Protein AF-A0A1C6FGX7-F1 (afdb_monomer)

Structure (mmCIF, N/CA/C/O backbone):
data_AF-A0A1C6FGX7-F1
#
_entry.id   AF-A0A1C6FGX7-F1
#
loop_
_atom_site.group_PDB
_atom_site.id
_atom_site.type_symbol
_atom_site.label_atom_id
_atom_site.label_alt_id
_atom_site.label_comp_id
_atom_site.label_asym_id
_atom_site.label_entity_id
_atom_site.label_seq_id
_atom_site.pdbx_PDB_ins_code
_atom_site.Cartn_x
_atom_site.Cartn_y
_atom_site.Cartn_z
_atom_site.occupancy
_atom_site.B_iso_or_equiv
_atom_site.auth_seq_id
_atom_site.auth_comp_id
_atom_site.auth_asym_id
_atom_site.auth_atom_id
_atom_site.pdbx_PDB_model_num
ATOM 1 N N . MET A 1 1 ? 2.989 15.833 -18.359 1.00 41.59 1 MET A N 1
ATOM 2 C CA . MET A 1 1 ? 4.085 15.075 -19.018 1.00 41.59 1 MET A CA 1
ATOM 3 C C . MET A 1 1 ? 5.501 15.569 -18.694 1.00 41.59 1 MET A C 1
ATOM 5 O O . MET A 1 1 ? 6.293 14.748 -18.257 1.00 41.59 1 MET A O 1
ATOM 9 N N . LYS A 1 2 ? 5.852 16.865 -18.809 1.00 36.06 2 LYS A N 1
ATOM 10 C CA . LYS A 1 2 ? 7.239 17.356 -18.576 1.00 36.06 2 LYS A CA 1
ATOM 11 C C . LYS A 1 2 ? 7.854 17.036 -17.191 1.00 36.06 2 LYS A C 1
ATOM 13 O O . LYS A 1 2 ? 9.060 16.829 -17.107 1.00 36.06 2 LYS A O 1
ATOM 18 N N . LYS A 1 3 ? 7.054 16.940 -16.115 1.00 44.00 3 LYS A N 1
ATOM 19 C CA . LYS A 1 3 ? 7.540 16.640 -14.745 1.00 44.00 3 LYS A CA 1
ATOM 20 C C . LYS A 1 3 ? 8.028 15.195 -14.534 1.00 44.00 3 LYS A C 1
ATOM 22 O O . LYS A 1 3 ? 8.816 14.977 -13.621 1.00 44.00 3 LYS A O 1
ATOM 27 N N . GLN A 1 4 ? 7.609 14.233 -15.363 1.00 49.09 4 GLN A N 1
ATOM 28 C CA . GLN A 1 4 ? 8.035 12.828 -15.236 1.00 49.09 4 GLN A CA 1
ATOM 29 C C . GLN A 1 4 ? 9.257 12.472 -16.105 1.00 49.09 4 GLN A C 1
ATOM 31 O O . GLN A 1 4 ? 9.896 11.460 -15.851 1.00 49.09 4 GLN A O 1
ATOM 36 N N . ILE A 1 5 ? 9.640 13.315 -17.073 1.00 54.78 5 ILE A N 1
ATOM 37 C CA . ILE A 1 5 ? 10.745 13.025 -18.009 1.00 54.78 5 ILE A CA 1
ATOM 38 C C . ILE A 1 5 ? 12.115 13.101 -17.318 1.00 54.78 5 ILE A C 1
ATOM 40 O O . ILE A 1 5 ? 12.933 12.202 -17.473 1.00 54.78 5 ILE A O 1
ATOM 44 N N . LYS A 1 6 ? 12.364 14.144 -16.513 1.00 53.81 6 LYS A N 1
ATOM 45 C CA . LYS A 1 6 ? 13.652 14.346 -15.817 1.00 53.81 6 LYS A CA 1
ATOM 46 C C . LYS A 1 6 ? 14.090 13.166 -14.931 1.00 53.81 6 LYS A C 1
ATOM 48 O O . LYS A 1 6 ? 15.261 12.800 -14.995 1.00 53.81 6 LYS A O 1
ATOM 53 N N . PRO A 1 7 ? 13.219 12.562 -14.105 1.00 54.34 7 PRO A N 1
ATOM 54 C CA . PRO A 1 7 ? 13.635 11.412 -13.313 1.00 54.34 7 PRO A CA 1
ATOM 55 C C . PRO A 1 7 ? 13.807 10.127 -14.126 1.00 54.34 7 PRO A C 1
ATOM 57 O O . PRO A 1 7 ? 14.718 9.363 -13.835 1.00 54.34 7 PRO A O 1
ATOM 60 N N . ILE A 1 8 ? 12.993 9.904 -15.165 1.00 57.84 8 ILE A N 1
ATOM 61 C CA . ILE A 1 8 ? 13.192 8.780 -16.097 1.00 57.84 8 ILE A CA 1
ATOM 62 C C . ILE A 1 8 ? 14.565 8.907 -16.772 1.00 57.84 8 ILE A C 1
ATOM 64 O O . ILE A 1 8 ? 15.301 7.930 -16.859 1.00 57.84 8 ILE A O 1
ATOM 68 N N . LEU A 1 9 ? 14.955 10.129 -17.149 1.00 55.72 9 LEU A N 1
ATOM 69 C CA . LEU A 1 9 ? 16.277 10.429 -17.699 1.00 55.72 9 LEU A CA 1
ATOM 70 C C . LEU A 1 9 ? 17.409 10.152 -16.692 1.00 55.72 9 LEU A C 1
ATOM 72 O O . LEU A 1 9 ? 18.457 9.645 -17.075 1.00 55.72 9 LEU A O 1
ATOM 76 N N . ARG A 1 10 ? 17.200 10.428 -15.396 1.00 58.09 10 ARG A N 1
ATOM 77 C CA . ARG A 1 10 ? 18.153 10.082 -14.322 1.00 58.09 10 ARG A CA 1
ATOM 78 C C . ARG A 1 10 ? 18.289 8.575 -14.096 1.00 58.09 10 ARG A C 1
ATOM 80 O O . ARG A 1 10 ? 19.395 8.113 -13.851 1.00 58.09 10 ARG A O 1
ATOM 87 N N . PHE A 1 11 ? 17.204 7.810 -14.193 1.00 59.31 11 PHE A N 1
ATOM 88 C CA . PHE A 1 11 ? 17.297 6.347 -14.159 1.00 59.31 11 PHE A CA 1
ATOM 89 C C . PHE A 1 11 ? 18.009 5.805 -15.403 1.00 59.31 11 PHE A C 1
ATOM 91 O O . PHE A 1 11 ? 18.842 4.913 -15.281 1.00 59.31 11 PHE A O 1
ATOM 98 N N . ALA A 1 12 ? 17.775 6.411 -16.571 1.00 55.09 12 ALA A N 1
ATOM 99 C CA . ALA A 1 12 ? 18.521 6.100 -17.786 1.00 55.09 12 ALA A CA 1
ATOM 100 C C . ALA A 1 12 ? 20.023 6.428 -17.656 1.00 55.09 12 ALA A C 1
ATOM 102 O O . ALA A 1 12 ? 20.835 5.703 -18.208 1.00 55.09 12 ALA A O 1
ATOM 103 N N . LEU A 1 13 ? 20.411 7.453 -16.884 1.00 55.19 13 LEU A N 1
ATOM 104 C CA . LEU A 1 13 ? 21.813 7.783 -16.569 1.00 55.19 13 LEU A CA 1
ATOM 105 C C . LEU A 1 13 ? 22.548 6.690 -15.769 1.00 55.19 13 LEU A C 1
ATOM 107 O O . LEU A 1 13 ? 23.752 6.542 -15.930 1.00 55.19 13 LEU A O 1
ATOM 111 N N . GLY A 1 14 ? 21.861 5.901 -14.937 1.00 55.75 14 GLY A N 1
ATOM 112 C CA . GLY A 1 14 ? 22.474 4.731 -14.287 1.00 55.75 14 GLY A CA 1
ATOM 113 C C . GLY A 1 14 ? 22.810 3.628 -15.294 1.00 55.75 14 GLY A C 1
ATOM 114 O O . GLY A 1 14 ? 23.887 3.040 -15.245 1.00 55.75 14 GLY A O 1
ATOM 115 N N . GLU A 1 15 ? 21.930 3.431 -16.276 1.00 58.84 15 GLU A N 1
ATOM 116 C CA . GLU A 1 15 ? 22.181 2.556 -17.422 1.00 58.84 15 GLU A CA 1
ATOM 117 C C . GLU A 1 15 ? 23.264 3.129 -18.357 1.00 58.84 15 GLU A C 1
ATOM 119 O O . GLU A 1 15 ? 23.897 2.360 -19.072 1.00 58.84 15 GLU A O 1
ATOM 124 N N . VAL A 1 16 ? 23.538 4.450 -18.350 1.00 59.66 16 VAL A N 1
ATOM 125 C CA . VAL A 1 16 ? 24.573 5.078 -19.206 1.00 59.66 16 VAL A CA 1
ATOM 126 C C . VAL A 1 16 ? 25.956 4.472 -18.972 1.00 59.66 16 VAL A C 1
ATOM 128 O O . VAL A 1 16 ? 26.709 4.360 -19.929 1.00 59.66 16 VAL A O 1
ATOM 131 N N . TYR A 1 17 ? 26.297 4.018 -17.762 1.00 60.53 17 TYR A N 1
ATOM 132 C CA . TYR A 1 17 ? 27.565 3.312 -17.526 1.00 60.53 17 TYR A CA 1
ATOM 133 C C . TYR A 1 17 ? 27.604 1.938 -18.202 1.00 60.53 17 TYR A C 1
ATOM 135 O O . TYR A 1 17 ? 28.612 1.583 -18.811 1.00 60.53 17 TYR A O 1
ATOM 143 N N . THR A 1 18 ? 26.493 1.199 -18.168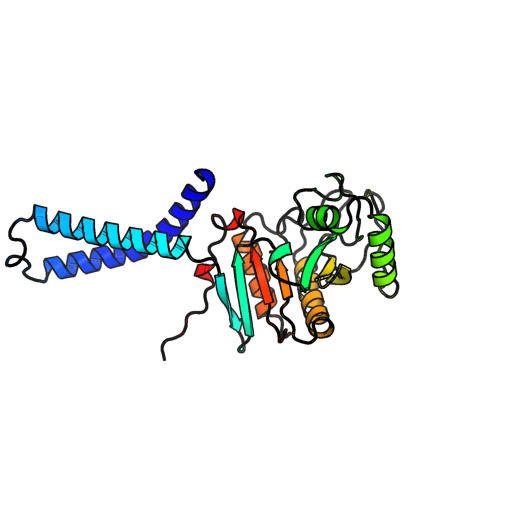 1.00 62.12 18 THR A N 1
ATOM 144 C CA . THR A 1 18 ? 26.337 -0.046 -18.931 1.00 62.12 18 THR A CA 1
ATOM 145 C C . THR A 1 18 ? 26.410 0.244 -20.434 1.00 62.12 18 THR A C 1
ATOM 147 O O . THR A 1 18 ? 27.101 -0.461 -21.163 1.00 62.12 18 THR A O 1
ATOM 150 N N . PHE A 1 19 ? 25.797 1.338 -20.899 1.00 61.78 19 PHE A N 1
ATOM 151 C CA . PHE A 1 19 ? 25.879 1.789 -22.292 1.00 61.78 19 PHE A CA 1
ATOM 152 C C . PHE A 1 19 ? 27.274 2.262 -22.705 1.00 61.78 19 PHE A C 1
ATOM 154 O O . PHE A 1 19 ? 27.672 1.983 -23.827 1.00 61.78 19 PHE A O 1
ATOM 161 N N . LEU A 1 20 ? 28.032 2.932 -21.834 1.00 70.81 20 LEU A N 1
ATOM 162 C CA . LEU A 1 20 ? 29.431 3.312 -22.061 1.00 70.81 20 LEU A CA 1
ATOM 163 C C . LEU A 1 20 ? 30.322 2.074 -22.149 1.00 70.81 20 LEU A C 1
ATOM 165 O O . LEU A 1 20 ? 31.208 2.023 -22.997 1.00 70.81 20 LEU A O 1
ATOM 169 N N . GLY A 1 21 ? 30.059 1.059 -21.322 1.00 71.88 21 GLY A N 1
ATOM 170 C CA . GLY A 1 21 ? 30.727 -0.239 -21.403 1.00 71.88 21 GLY A CA 1
ATOM 171 C C . GLY A 1 21 ? 30.455 -0.946 -22.732 1.00 71.88 21 GLY A C 1
ATOM 172 O O . GLY A 1 21 ? 31.397 -1.371 -23.401 1.00 71.88 21 GLY A O 1
ATOM 173 N N . VAL A 1 22 ? 29.187 -1.003 -23.155 1.00 72.31 22 VAL A N 1
ATOM 174 C CA . VAL A 1 22 ? 28.776 -1.547 -24.464 1.00 72.31 22 VAL A CA 1
ATOM 175 C C . VAL A 1 22 ? 29.358 -0.722 -25.618 1.00 72.31 22 VAL A C 1
ATOM 177 O O . VAL A 1 22 ? 29.838 -1.277 -26.596 1.00 72.31 22 VAL A O 1
ATOM 180 N N . PHE A 1 23 ?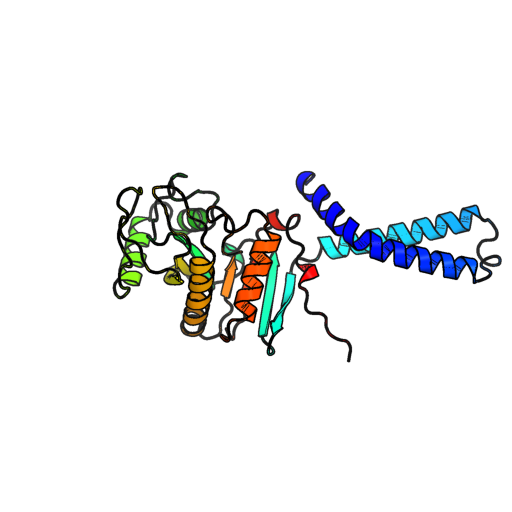 29.371 0.605 -25.505 1.00 71.88 23 PHE A N 1
ATOM 181 C CA . PHE A 1 23 ? 29.934 1.508 -26.510 1.00 71.88 23 PHE A CA 1
ATOM 182 C C . PHE A 1 23 ? 31.445 1.322 -26.656 1.00 71.88 23 PHE A C 1
ATOM 184 O O . PHE A 1 23 ? 31.938 1.208 -27.773 1.00 71.88 23 PHE A O 1
ATOM 191 N N . SER A 1 24 ? 32.166 1.234 -25.537 1.00 76.38 24 SER A N 1
ATOM 192 C CA . SER A 1 24 ? 33.602 0.954 -25.514 1.00 76.38 24 SER A CA 1
ATOM 193 C C . SER A 1 24 ? 33.904 -0.391 -26.172 1.00 76.38 24 SER A C 1
ATOM 195 O O . SER A 1 24 ? 34.722 -0.451 -27.082 1.00 76.38 24 SER A O 1
ATOM 197 N N . THR A 1 25 ? 33.174 -1.450 -25.804 1.00 78.19 25 THR A N 1
ATOM 198 C CA . THR A 1 25 ? 33.356 -2.776 -26.419 1.00 78.19 25 THR A CA 1
ATOM 199 C C . THR A 1 25 ? 33.029 -2.784 -27.911 1.00 78.19 25 THR A C 1
ATOM 201 O O . THR A 1 25 ? 33.797 -3.351 -28.683 1.00 78.19 25 THR A O 1
ATOM 204 N N . LEU A 1 26 ? 31.957 -2.120 -28.353 1.00 71.69 26 LEU A N 1
ATOM 205 C CA . LEU A 1 26 ? 31.632 -1.991 -29.780 1.00 71.69 26 LEU A CA 1
ATOM 206 C C . LEU A 1 26 ? 32.700 -1.202 -30.549 1.00 71.69 26 LEU A C 1
ATOM 208 O O . LEU A 1 26 ? 33.082 -1.610 -31.643 1.00 71.69 26 LEU A O 1
ATOM 212 N N . LEU A 1 27 ? 33.218 -0.114 -29.972 1.00 71.19 27 LEU A N 1
ATOM 213 C CA . LEU A 1 27 ? 34.304 0.670 -30.561 1.00 71.19 27 LEU A CA 1
ATOM 214 C C . LEU A 1 27 ? 35.585 -0.164 -30.669 1.00 71.19 27 LEU A C 1
ATOM 216 O O . LEU A 1 27 ? 36.233 -0.157 -31.710 1.00 71.19 27 LEU A O 1
ATOM 220 N N . THR A 1 28 ? 35.919 -0.929 -29.626 1.00 76.50 28 THR A N 1
ATOM 221 C CA . THR A 1 28 ? 37.057 -1.856 -29.636 1.00 76.50 28 THR A CA 1
ATOM 222 C C . THR A 1 28 ? 36.905 -2.912 -30.729 1.00 76.50 28 THR A C 1
ATOM 224 O O . THR A 1 28 ? 37.851 -3.125 -31.478 1.00 76.50 28 THR A O 1
ATOM 227 N N . ILE A 1 29 ? 35.727 -3.527 -30.875 1.00 70.88 29 ILE A N 1
ATOM 228 C CA . ILE A 1 29 ? 35.457 -4.537 -31.912 1.00 70.88 29 ILE A CA 1
ATOM 229 C C . ILE A 1 29 ? 35.589 -3.938 -33.321 1.00 70.88 29 ILE A C 1
ATOM 231 O O . ILE A 1 29 ? 36.191 -4.562 -34.187 1.00 70.88 29 ILE A O 1
ATOM 235 N N . ILE A 1 30 ? 35.087 -2.722 -33.554 1.00 66.31 30 ILE A N 1
ATOM 236 C CA . ILE A 1 30 ? 35.176 -2.045 -34.862 1.00 66.31 30 ILE A CA 1
ATOM 237 C C . ILE A 1 30 ? 36.606 -1.583 -35.177 1.00 66.31 30 ILE A C 1
ATOM 239 O O . ILE A 1 30 ? 36.987 -1.556 -36.341 1.00 66.31 30 ILE A O 1
ATOM 243 N N . CYS A 1 31 ? 37.406 -1.228 -34.169 1.00 65.94 31 CYS A N 1
ATOM 244 C CA . CYS A 1 31 ? 38.827 -0.927 -34.364 1.00 65.94 31 CYS A CA 1
ATOM 245 C C . CYS A 1 31 ? 39.677 -2.186 -34.608 1.00 65.94 31 CYS A C 1
ATOM 247 O O . CYS A 1 31 ? 40.740 -2.076 -35.209 1.00 65.94 31 CYS A O 1
ATOM 249 N N . LEU A 1 32 ? 39.243 -3.353 -34.118 1.00 67.00 32 LEU A N 1
ATOM 250 C CA . LEU A 1 32 ? 39.940 -4.637 -34.284 1.00 67.00 32 LEU A CA 1
ATOM 251 C C . LEU A 1 32 ? 39.555 -5.380 -35.568 1.00 67.00 32 LEU A C 1
ATOM 253 O O . LEU A 1 32 ? 40.359 -6.155 -36.075 1.00 67.00 32 LEU A O 1
ATOM 257 N N . ILE A 1 33 ? 38.335 -5.182 -36.069 1.00 68.00 33 ILE A N 1
ATOM 258 C CA . ILE A 1 33 ? 37.858 -5.774 -37.320 1.00 68.00 33 ILE A CA 1
ATOM 259 C C . ILE A 1 33 ? 38.076 -4.765 -38.449 1.00 68.00 33 ILE A C 1
ATOM 261 O O . ILE A 1 33 ? 37.587 -3.640 -38.369 1.00 68.00 33 ILE A O 1
ATOM 265 N N . ASP A 1 34 ? 38.747 -5.176 -39.527 1.00 61.38 34 ASP A N 1
ATOM 266 C CA . ASP A 1 34 ? 38.917 -4.370 -40.740 1.00 61.38 34 ASP A CA 1
ATOM 267 C C . ASP A 1 34 ? 37.564 -4.129 -41.439 1.00 61.38 34 ASP A C 1
ATOM 269 O O . ASP A 1 34 ? 37.168 -4.799 -42.386 1.00 61.38 34 ASP A O 1
ATOM 273 N N . PHE A 1 35 ? 36.823 -3.126 -40.963 1.00 62.34 35 PHE A N 1
ATOM 274 C CA . PHE A 1 35 ? 35.541 -2.671 -41.521 1.00 62.34 35 PHE A CA 1
ATOM 275 C C . PHE A 1 35 ? 35.692 -1.871 -42.833 1.00 62.34 35 PHE A C 1
ATOM 277 O O . PHE A 1 35 ? 34.734 -1.255 -43.313 1.00 62.34 35 PHE A O 1
ATOM 284 N N . SER A 1 36 ? 36.901 -1.843 -43.397 1.00 59.94 36 SER A N 1
ATOM 285 C CA . SER A 1 36 ? 37.278 -1.091 -44.596 1.00 59.94 36 SER A CA 1
ATOM 286 C C . SER A 1 36 ? 36.557 -1.541 -45.859 1.00 59.94 36 SER A C 1
ATOM 288 O O . SER A 1 36 ? 36.335 -0.706 -46.733 1.00 59.94 36 SER A O 1
ATOM 290 N N . GLU A 1 37 ? 36.118 -2.797 -45.923 1.00 62.97 37 GLU A N 1
ATOM 291 C CA . GLU A 1 37 ? 35.361 -3.328 -47.062 1.00 62.97 37 GLU A CA 1
ATOM 292 C C . GLU A 1 37 ? 33.893 -2.871 -47.094 1.00 62.97 37 GLU A C 1
ATOM 294 O O . GLU A 1 37 ? 33.301 -2.788 -48.167 1.00 62.97 37 GLU A O 1
ATOM 299 N N . LEU A 1 38 ? 33.294 -2.545 -45.940 1.00 63.84 38 LEU A N 1
ATOM 300 C CA . LEU A 1 38 ? 31.862 -2.229 -45.844 1.00 63.84 38 LEU A CA 1
ATOM 301 C C . LEU A 1 38 ? 31.584 -0.719 -45.855 1.00 63.84 38 LEU A C 1
ATOM 303 O O . LEU A 1 38 ? 30.619 -0.264 -46.466 1.00 63.84 38 LEU A O 1
ATOM 307 N N . VAL A 1 39 ? 32.423 0.062 -45.167 1.00 66.50 39 VAL A N 1
ATOM 308 C CA . VAL A 1 39 ? 32.339 1.529 -45.128 1.00 66.50 39 VAL A CA 1
ATOM 309 C C . VAL A 1 39 ? 33.767 2.090 -45.163 1.00 66.50 39 VAL A C 1
ATOM 311 O O . VAL A 1 39 ? 34.432 2.168 -44.122 1.00 66.50 39 VAL A O 1
ATOM 314 N N . PRO A 1 40 ? 34.286 2.457 -46.348 1.00 65.12 40 PRO A N 1
ATOM 315 C CA . PRO A 1 40 ? 35.671 2.903 -46.486 1.00 65.12 40 PRO A CA 1
ATOM 316 C C . PRO A 1 40 ? 35.906 4.266 -45.823 1.00 65.12 40 PRO A C 1
ATOM 318 O O . PRO A 1 40 ? 36.995 4.515 -45.313 1.00 65.12 40 PRO A O 1
ATOM 321 N N . ASP A 1 41 ? 34.874 5.113 -45.764 1.00 78.25 41 ASP A N 1
ATOM 322 C CA . ASP A 1 41 ? 34.944 6.435 -45.149 1.00 78.25 41 ASP A CA 1
ATOM 323 C C . ASP A 1 41 ? 34.891 6.384 -43.610 1.00 78.25 41 ASP A C 1
ATOM 325 O O . ASP A 1 41 ? 34.025 5.745 -43.002 1.00 78.25 41 ASP A O 1
ATOM 329 N N . PHE A 1 42 ? 35.813 7.106 -42.969 1.00 72.06 42 PHE A N 1
ATOM 330 C CA . PHE A 1 42 ? 35.927 7.181 -41.511 1.00 72.06 42 PHE A CA 1
ATOM 331 C C . PHE A 1 42 ? 34.716 7.879 -40.875 1.00 72.06 42 PHE A C 1
ATOM 333 O O . PHE A 1 42 ? 34.238 7.442 -39.823 1.00 72.06 42 PHE A O 1
ATOM 340 N N . ALA A 1 43 ? 34.166 8.916 -41.522 1.00 78.06 43 ALA A N 1
ATOM 341 C CA . ALA A 1 43 ? 32.983 9.608 -41.010 1.00 78.06 43 ALA A CA 1
ATOM 342 C C . ALA A 1 43 ? 31.737 8.705 -41.065 1.00 78.06 43 ALA A C 1
ATOM 344 O O . ALA A 1 43 ? 30.975 8.660 -40.096 1.00 78.06 43 ALA A O 1
ATOM 345 N N . GLY A 1 44 ? 31.579 7.905 -42.125 1.00 78.12 44 GLY A N 1
ATOM 346 C CA . GLY A 1 44 ? 30.527 6.886 -42.228 1.00 78.12 44 GLY A CA 1
ATOM 347 C C . GLY A 1 44 ? 30.523 5.878 -41.069 1.00 78.12 44 GLY A C 1
ATOM 348 O O . GLY A 1 44 ? 29.465 5.589 -40.507 1.00 78.12 44 GLY A O 1
ATOM 349 N N . ARG A 1 45 ? 31.699 5.402 -40.631 1.00 72.31 45 ARG A N 1
ATOM 350 C CA . ARG A 1 45 ? 31.813 4.474 -39.484 1.00 72.31 45 ARG A CA 1
ATOM 351 C C . ARG A 1 45 ? 31.350 5.107 -38.172 1.00 72.31 45 ARG A C 1
ATOM 353 O O . ARG A 1 45 ? 30.620 4.473 -37.410 1.00 72.31 45 ARG A O 1
ATOM 360 N N . ILE A 1 46 ? 31.722 6.365 -37.925 1.00 76.69 46 ILE A N 1
ATOM 361 C CA . ILE A 1 46 ? 31.274 7.115 -36.740 1.00 76.69 46 ILE A CA 1
ATOM 362 C C . ILE A 1 46 ? 29.749 7.273 -36.754 1.00 76.69 46 ILE A C 1
ATOM 364 O O . ILE A 1 46 ? 29.097 7.037 -35.734 1.00 76.69 46 ILE A O 1
ATOM 368 N N . VAL A 1 47 ? 29.163 7.611 -37.906 1.00 82.38 47 VAL A N 1
ATOM 369 C CA . VAL A 1 47 ? 27.704 7.747 -38.055 1.00 82.38 47 VAL A CA 1
ATOM 370 C C . VAL A 1 47 ? 26.989 6.427 -37.752 1.00 82.38 47 VAL A C 1
ATOM 372 O O . VAL A 1 47 ? 26.013 6.431 -37.001 1.00 82.38 47 VAL A O 1
ATOM 375 N N . CYS A 1 48 ? 27.488 5.290 -38.247 1.00 76.50 48 CYS A N 1
ATOM 376 C CA . CYS A 1 48 ? 26.922 3.973 -37.936 1.00 76.50 48 CYS A CA 1
ATOM 377 C C . CYS A 1 48 ? 26.918 3.680 -36.429 1.00 76.50 48 CYS A C 1
ATOM 379 O O . CYS A 1 48 ? 25.901 3.239 -35.893 1.00 76.50 48 CYS A O 1
ATOM 381 N N . VAL A 1 49 ? 28.016 3.974 -35.726 1.00 74.31 49 VAL A N 1
ATOM 382 C CA . VAL A 1 49 ? 28.112 3.779 -34.269 1.00 74.31 49 VAL A CA 1
ATOM 383 C C . VAL A 1 49 ? 27.110 4.662 -33.525 1.00 74.31 49 VAL A C 1
ATOM 385 O O . VAL A 1 49 ? 26.410 4.185 -32.629 1.00 74.31 49 VAL A O 1
ATOM 388 N N . VAL A 1 50 ? 26.991 5.934 -33.913 1.00 80.31 50 VAL A N 1
ATOM 389 C CA . VAL A 1 50 ? 26.022 6.862 -33.313 1.00 80.31 50 VAL A CA 1
ATOM 390 C C . VAL A 1 50 ? 24.586 6.378 -33.534 1.00 80.31 50 VAL A C 1
ATOM 392 O O . VAL A 1 50 ? 23.784 6.432 -32.603 1.00 80.31 50 VAL A O 1
ATOM 395 N N . ILE A 1 51 ? 24.260 5.853 -34.720 1.00 82.19 51 ILE A N 1
ATOM 396 C CA . ILE A 1 51 ? 22.930 5.296 -35.018 1.00 82.19 51 ILE A CA 1
ATOM 397 C C . ILE A 1 51 ? 22.648 4.064 -34.155 1.00 82.19 51 ILE A C 1
ATOM 399 O O . ILE A 1 51 ? 21.600 4.004 -33.512 1.00 82.19 51 ILE A O 1
ATOM 403 N N . VAL A 1 52 ? 23.573 3.101 -34.087 1.00 79.56 52 VAL A N 1
ATOM 404 C CA . VAL A 1 52 ? 23.414 1.894 -33.253 1.00 79.56 52 VAL A CA 1
ATOM 405 C C . VAL A 1 52 ? 23.219 2.275 -31.786 1.00 79.56 52 VAL A C 1
ATOM 407 O O . VAL A 1 52 ? 22.334 1.740 -31.114 1.00 79.56 52 VAL A O 1
ATOM 410 N N . PHE A 1 53 ? 23.985 3.251 -31.299 1.00 76.06 53 PHE A N 1
ATOM 411 C CA . PHE A 1 53 ? 23.845 3.769 -29.944 1.00 76.06 53 PHE A CA 1
ATOM 412 C C . PHE A 1 53 ? 22.483 4.440 -29.718 1.00 76.06 53 PHE A C 1
ATOM 414 O O . PHE A 1 53 ? 21.808 4.137 -28.735 1.00 76.06 53 PHE A O 1
ATOM 421 N N . ALA A 1 54 ? 22.042 5.303 -30.637 1.00 79.19 54 ALA A N 1
ATOM 422 C CA . ALA A 1 54 ? 20.756 5.992 -30.545 1.00 79.19 54 ALA A CA 1
ATOM 423 C C . ALA A 1 54 ? 19.573 5.010 -30.552 1.00 79.19 54 ALA A C 1
ATOM 425 O O . ALA A 1 54 ? 18.648 5.151 -29.748 1.00 79.19 54 ALA A O 1
ATOM 426 N N . VAL A 1 55 ? 19.623 3.982 -31.405 1.00 81.25 55 VAL A N 1
ATOM 427 C CA . VAL A 1 55 ? 18.608 2.920 -31.470 1.00 81.25 55 VAL A CA 1
ATOM 428 C C . VAL A 1 55 ? 18.607 2.093 -30.183 1.00 81.25 55 VAL A C 1
ATOM 430 O O . VAL A 1 55 ? 17.546 1.873 -29.599 1.00 81.25 55 VAL A O 1
ATOM 433 N N . SER A 1 56 ? 19.779 1.686 -29.691 1.00 74.81 56 SER A N 1
ATOM 434 C CA . SER A 1 56 ? 19.919 0.917 -28.446 1.00 74.81 56 SER A CA 1
ATOM 435 C C . SER A 1 56 ? 19.398 1.688 -27.226 1.00 74.81 56 SER A C 1
ATOM 437 O O . SER A 1 56 ? 18.592 1.170 -26.445 1.00 74.81 56 SER A O 1
ATOM 439 N N . TYR A 1 57 ? 19.762 2.968 -27.114 1.00 76.38 57 TYR A N 1
ATOM 440 C CA . TYR A 1 57 ? 19.255 3.866 -26.080 1.00 76.38 57 TYR A CA 1
ATOM 441 C C . TYR A 1 57 ? 17.733 4.039 -26.177 1.00 76.38 57 TYR A C 1
ATOM 443 O O . TYR A 1 57 ? 17.024 3.901 -25.177 1.00 76.38 57 TYR A O 1
ATOM 451 N N . GLY A 1 58 ? 17.211 4.274 -27.385 1.00 76.19 58 GLY A N 1
ATOM 452 C CA . GLY A 1 58 ? 15.775 4.390 -27.638 1.00 76.19 58 GLY A CA 1
ATOM 453 C C . GLY A 1 58 ? 15.003 3.144 -27.201 1.00 76.19 58 GLY A C 1
ATOM 454 O O . GLY A 1 58 ? 14.015 3.253 -26.471 1.00 76.19 58 GLY A O 1
ATOM 455 N N . MET A 1 59 ? 15.487 1.952 -27.560 1.00 75.38 59 MET A N 1
ATOM 456 C CA . MET A 1 59 ? 14.883 0.680 -27.150 1.00 75.38 59 MET A CA 1
ATOM 457 C C . MET A 1 59 ? 14.868 0.501 -25.627 1.00 75.38 59 MET A C 1
ATOM 459 O O . MET A 1 59 ? 13.860 0.056 -25.070 1.00 75.38 59 MET A O 1
ATOM 463 N N . ALA A 1 60 ? 15.943 0.871 -24.930 1.00 71.94 60 ALA A N 1
ATOM 464 C CA . ALA A 1 60 ? 15.993 0.773 -23.474 1.00 71.94 60 ALA A CA 1
ATOM 465 C C . ALA A 1 60 ? 15.031 1.743 -22.783 1.00 71.94 60 ALA A C 1
ATOM 467 O O . ALA A 1 60 ? 14.301 1.335 -21.875 1.00 71.94 60 ALA A O 1
ATOM 468 N N . VAL A 1 61 ? 14.945 2.991 -23.252 1.00 75.38 61 VAL A N 1
ATOM 469 C CA . VAL A 1 61 ? 13.972 3.967 -22.737 1.00 75.38 61 VAL A CA 1
ATOM 470 C C . VAL A 1 61 ? 12.543 3.462 -22.934 1.00 75.38 61 VAL A C 1
ATOM 472 O O . VAL A 1 61 ? 11.750 3.497 -21.991 1.00 75.38 61 VAL A O 1
ATOM 475 N N . ILE A 1 62 ? 12.219 2.926 -24.116 1.00 77.00 62 ILE A N 1
ATOM 476 C CA . ILE A 1 62 ? 10.898 2.346 -24.405 1.00 77.00 62 ILE A CA 1
ATOM 477 C C . ILE A 1 62 ? 10.603 1.177 -23.460 1.00 77.00 62 ILE A C 1
ATOM 479 O O . ILE A 1 62 ? 9.510 1.106 -22.892 1.00 77.00 62 ILE A O 1
ATOM 483 N N . ARG A 1 63 ? 11.567 0.278 -23.241 1.00 73.50 63 ARG A N 1
ATOM 484 C CA . ARG A 1 63 ? 11.411 -0.886 -22.355 1.00 73.50 63 ARG A CA 1
ATOM 485 C C . ARG A 1 63 ? 11.146 -0.479 -20.906 1.00 73.50 63 ARG A C 1
ATOM 487 O O . ARG A 1 63 ? 10.237 -1.022 -20.273 1.00 73.50 63 ARG A O 1
ATOM 494 N N . VAL A 1 64 ? 11.907 0.483 -20.385 1.00 71.69 64 VAL A N 1
ATOM 495 C CA . VAL A 1 64 ? 11.727 1.004 -19.021 1.00 71.69 64 VAL A CA 1
ATOM 496 C C . VAL A 1 64 ? 10.374 1.703 -18.893 1.00 71.69 64 VAL A C 1
ATOM 498 O O . VAL A 1 64 ? 9.613 1.395 -17.980 1.00 71.69 64 VAL A O 1
ATOM 501 N N . ALA A 1 65 ? 10.024 2.574 -19.843 1.00 70.81 65 ALA A N 1
ATOM 502 C CA . ALA A 1 65 ? 8.757 3.306 -19.830 1.00 70.81 65 ALA A CA 1
ATOM 503 C C . ALA A 1 65 ? 7.525 2.392 -19.963 1.00 70.81 65 ALA A C 1
ATOM 505 O O . ALA A 1 65 ? 6.465 2.689 -19.406 1.00 70.81 65 ALA A O 1
ATOM 506 N N . SER A 1 66 ? 7.664 1.273 -20.678 1.00 73.12 66 SER A N 1
ATOM 507 C CA . SER A 1 66 ? 6.577 0.316 -20.918 1.00 73.12 66 SER A CA 1
ATOM 508 C C . SER A 1 66 ? 6.400 -0.696 -19.784 1.00 73.12 66 SER A C 1
ATOM 510 O O . SER A 1 66 ? 5.351 -1.338 -19.697 1.00 73.12 66 SER A O 1
ATOM 512 N N . THR A 1 67 ? 7.383 -0.844 -18.887 1.00 74.81 67 THR A N 1
ATOM 513 C CA . THR A 1 67 ? 7.274 -1.785 -17.766 1.00 74.81 67 THR A CA 1
ATOM 514 C C . THR A 1 67 ? 6.332 -1.234 -16.701 1.00 74.81 67 THR A C 1
ATOM 516 O O . THR A 1 67 ? 6.661 -0.312 -15.958 1.00 74.81 67 THR A O 1
ATOM 519 N N . LYS A 1 68 ? 5.145 -1.836 -16.592 1.00 82.06 68 LYS A N 1
ATOM 520 C CA . LYS A 1 68 ? 4.144 -1.465 -15.577 1.00 82.06 68 LYS A CA 1
ATOM 521 C C . LYS A 1 68 ? 4.155 -2.370 -14.348 1.00 82.06 68 LYS A C 1
ATOM 523 O O . LYS A 1 68 ? 3.649 -1.960 -13.309 1.00 82.06 68 LYS A O 1
ATOM 528 N N . ARG A 1 69 ? 4.710 -3.576 -14.480 1.00 88.56 69 ARG A N 1
ATOM 529 C CA . ARG A 1 69 ? 4.668 -4.645 -13.481 1.00 88.56 69 ARG A CA 1
ATOM 530 C C . ARG A 1 69 ? 5.970 -5.439 -13.496 1.00 88.56 69 ARG A C 1
ATOM 532 O O . ARG A 1 69 ? 6.531 -5.677 -14.564 1.00 88.56 69 ARG A O 1
ATOM 539 N N . THR A 1 70 ? 6.422 -5.880 -12.330 1.00 89.12 70 THR A N 1
ATOM 540 C CA . THR A 1 70 ? 7.539 -6.815 -12.176 1.00 89.12 70 THR A CA 1
ATOM 541 C C . THR A 1 70 ? 7.288 -7.764 -11.009 1.00 89.12 70 THR A C 1
ATOM 543 O O . THR A 1 70 ? 6.511 -7.457 -10.106 1.00 89.12 70 THR A O 1
ATOM 546 N N . VAL A 1 71 ? 7.946 -8.918 -11.029 1.00 90.06 71 VAL A N 1
ATOM 547 C CA . VAL A 1 71 ? 7.921 -9.891 -9.933 1.00 90.06 71 VAL A CA 1
ATOM 548 C C . VAL A 1 71 ? 9.223 -9.769 -9.156 1.00 90.06 71 VAL A C 1
ATOM 550 O O . VAL A 1 71 ? 10.296 -9.658 -9.754 1.00 90.06 71 VAL A O 1
ATOM 553 N N . VAL A 1 72 ? 9.119 -9.771 -7.835 1.00 89.69 72 VAL A N 1
ATOM 554 C CA . VAL A 1 72 ? 10.221 -9.647 -6.884 1.00 89.69 72 VAL A CA 1
ATOM 555 C C . VAL A 1 72 ? 10.305 -10.923 -6.072 1.00 89.69 72 VAL A C 1
ATOM 557 O O . VAL A 1 72 ? 9.293 -11.418 -5.574 1.00 89.69 72 VAL A O 1
ATOM 560 N N . ASP A 1 73 ? 11.523 -11.427 -5.919 1.00 88.50 73 ASP A N 1
ATOM 561 C CA . ASP A 1 73 ? 11.793 -12.562 -5.047 1.00 88.50 73 ASP A CA 1
ATOM 562 C C . ASP A 1 73 ? 11.806 -12.116 -3.574 1.00 88.50 73 ASP A C 1
ATOM 564 O O . ASP A 1 73 ? 12.537 -11.187 -3.188 1.00 88.50 73 ASP A O 1
ATOM 568 N N . LEU A 1 74 ? 10.961 -12.766 -2.770 1.00 85.75 74 LEU A N 1
ATOM 569 C CA . LEU A 1 74 ? 10.880 -12.611 -1.316 1.00 85.75 74 LEU A CA 1
ATOM 570 C C . LEU A 1 74 ? 11.615 -13.734 -0.564 1.00 85.75 74 LEU A C 1
ATOM 572 O O . LEU A 1 74 ? 11.450 -13.857 0.651 1.00 85.75 74 LEU A O 1
ATOM 576 N N . GLU A 1 75 ? 12.410 -14.536 -1.274 1.00 83.38 75 GLU A N 1
ATOM 577 C CA . GLU A 1 75 ? 13.138 -15.703 -0.774 1.00 83.38 75 GLU A CA 1
ATOM 578 C C . GLU A 1 75 ? 12.222 -16.888 -0.419 1.00 83.38 75 GLU A C 1
ATOM 580 O O . GLU A 1 75 ? 11.013 -16.759 -0.179 1.00 83.38 75 GLU A O 1
ATOM 585 N N . ASN A 1 76 ? 12.813 -18.087 -0.377 1.00 78.25 76 ASN A N 1
ATOM 586 C CA . ASN A 1 76 ? 12.131 -19.346 -0.046 1.00 78.25 76 ASN A CA 1
ATOM 587 C C . ASN A 1 76 ? 10.932 -19.656 -0.964 1.00 78.25 76 ASN A C 1
ATOM 589 O O . ASN A 1 76 ? 9.891 -20.141 -0.517 1.00 78.25 76 ASN A O 1
ATOM 593 N N . GLY A 1 77 ? 11.059 -19.331 -2.256 1.00 77.12 77 GLY A N 1
ATOM 594 C CA . GLY A 1 77 ? 10.022 -19.575 -3.264 1.00 77.12 77 GLY A CA 1
ATOM 595 C C . GLY A 1 77 ? 8.773 -18.702 -3.105 1.00 77.12 77 GLY A C 1
ATOM 596 O O . GLY A 1 77 ? 7.719 -19.040 -3.643 1.00 77.12 77 GLY A O 1
ATOM 597 N N . ARG A 1 78 ? 8.859 -17.606 -2.343 1.00 87.00 78 ARG A N 1
ATOM 598 C CA . ARG A 1 78 ? 7.789 -16.613 -2.215 1.00 87.00 78 ARG A CA 1
ATOM 599 C C . ARG A 1 78 ? 8.067 -15.439 -3.130 1.00 87.00 78 ARG A C 1
ATOM 601 O O . ARG A 1 78 ? 9.204 -15.007 -3.286 1.00 87.00 78 ARG A O 1
ATOM 608 N N . GLU A 1 79 ? 7.004 -14.893 -3.692 1.00 90.50 79 GLU A N 1
ATOM 609 C CA . GLU A 1 79 ? 7.095 -13.802 -4.647 1.00 90.50 79 GLU A CA 1
ATOM 610 C C . GLU A 1 79 ? 6.115 -12.694 -4.273 1.00 90.50 79 GLU A C 1
ATOM 612 O O . GLU A 1 79 ? 5.021 -12.947 -3.760 1.00 90.50 79 GLU A O 1
ATOM 617 N N . ALA A 1 80 ? 6.521 -11.460 -4.547 1.00 92.69 80 ALA A N 1
ATOM 618 C CA . ALA A 1 80 ? 5.639 -10.307 -4.558 1.00 92.69 80 ALA A CA 1
ATOM 619 C C . ALA A 1 80 ? 5.600 -9.706 -5.957 1.00 92.69 80 ALA A C 1
ATOM 621 O O . ALA A 1 80 ? 6.568 -9.747 -6.718 1.00 92.69 80 ALA A O 1
ATOM 622 N N . VAL A 1 81 ? 4.472 -9.104 -6.286 1.00 94.62 81 VAL A N 1
ATOM 623 C CA . VAL A 1 81 ? 4.280 -8.354 -7.518 1.00 94.62 81 VAL A CA 1
ATOM 624 C C . VAL A 1 81 ? 4.427 -6.876 -7.186 1.00 94.62 81 VAL A C 1
ATOM 626 O O .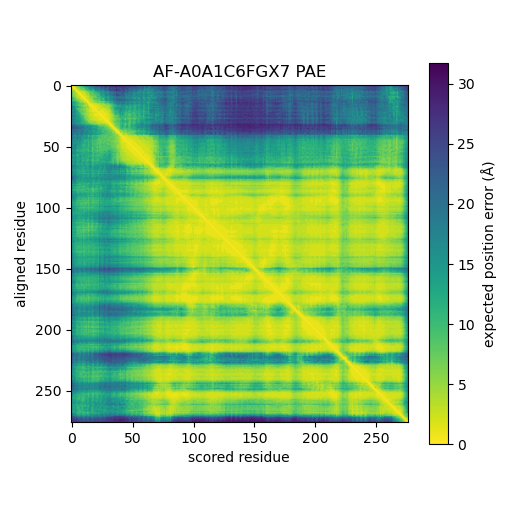 VAL A 1 81 ? 3.729 -6.381 -6.310 1.00 94.62 81 VAL A O 1
ATOM 629 N N . LEU A 1 82 ? 5.300 -6.159 -7.888 1.00 94.25 82 LEU A N 1
ATOM 630 C CA . LEU A 1 82 ? 5.307 -4.695 -7.882 1.00 94.25 82 LEU A CA 1
ATOM 631 C C . LEU A 1 82 ? 4.623 -4.194 -9.142 1.00 94.25 82 LEU A C 1
ATOM 633 O O . LEU A 1 82 ? 4.985 -4.608 -10.245 1.00 94.25 82 LEU A O 1
ATOM 637 N N . GLU A 1 83 ? 3.688 -3.266 -9.003 1.00 93.81 83 GLU A N 1
ATOM 638 C CA . GLU A 1 83 ? 2.990 -2.683 -10.145 1.00 93.81 83 GLU A CA 1
ATOM 639 C C . GLU A 1 83 ? 2.664 -1.210 -9.936 1.00 93.81 83 GLU A C 1
ATOM 641 O O . GLU A 1 83 ? 2.414 -0.767 -8.818 1.00 93.81 83 GLU A O 1
ATOM 646 N N . TYR A 1 84 ? 2.667 -0.436 -11.022 1.00 92.25 84 TYR A N 1
ATOM 647 C CA . TYR A 1 84 ? 2.166 0.934 -10.989 1.00 92.25 84 TYR A CA 1
ATOM 648 C C . TYR A 1 84 ? 0.695 0.977 -11.391 1.00 92.25 84 TYR A C 1
ATOM 650 O O . TYR A 1 84 ? 0.373 0.632 -12.532 1.00 92.25 84 TYR A O 1
ATOM 658 N N . GLY A 1 85 ?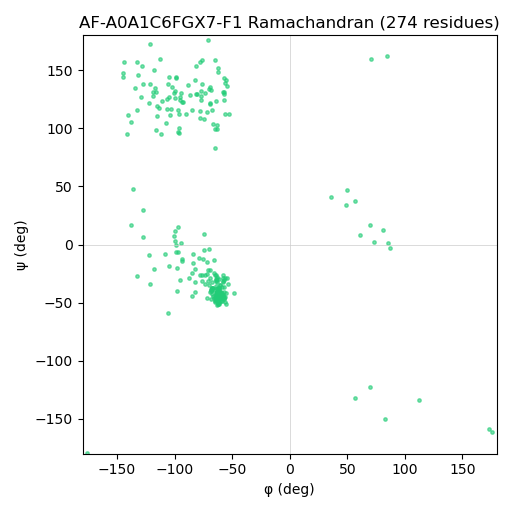 -0.167 1.499 -10.523 1.00 92.38 85 GLY A N 1
ATOM 659 C CA . GLY A 1 85 ? -1.605 1.576 -10.777 1.00 92.38 85 GLY A CA 1
ATOM 660 C C . GLY A 1 85 ? -2.384 2.293 -9.678 1.00 92.38 85 GLY A C 1
ATOM 661 O O . GLY A 1 85 ? -1.806 2.772 -8.702 1.00 92.38 85 GLY A O 1
ATOM 662 N N . ASP A 1 86 ? -3.702 2.376 -9.860 1.00 93.31 86 ASP A N 1
ATOM 663 C CA . ASP A 1 86 ? -4.630 2.819 -8.817 1.00 93.31 86 ASP A CA 1
ATOM 664 C C . ASP A 1 86 ? -5.009 1.626 -7.932 1.00 93.31 86 ASP A C 1
ATOM 666 O O . ASP A 1 86 ? -5.684 0.696 -8.384 1.00 93.31 86 ASP A O 1
ATOM 670 N N . LEU A 1 87 ? -4.614 1.708 -6.659 1.00 95.56 87 LEU A N 1
ATOM 671 C CA . LEU A 1 87 ? -4.864 0.713 -5.618 1.00 95.56 87 LEU A CA 1
ATOM 672 C C . LEU A 1 87 ? -6.327 0.257 -5.571 1.00 95.56 87 LEU A C 1
ATOM 674 O O . LEU A 1 87 ? -6.596 -0.933 -5.424 1.00 95.56 87 LEU A O 1
ATOM 678 N N . PHE A 1 88 ? -7.276 1.186 -5.711 1.00 95.88 88 PHE A N 1
ATOM 679 C CA . PHE A 1 88 ? -8.704 0.893 -5.573 1.00 95.88 88 PHE A CA 1
ATOM 680 C C . PHE A 1 88 ? -9.278 0.081 -6.738 1.00 95.88 88 PHE A C 1
ATOM 682 O O . PHE A 1 88 ? -10.381 -0.455 -6.629 1.00 95.88 88 PHE A O 1
ATOM 689 N N . THR A 1 89 ? -8.538 -0.001 -7.843 1.00 94.56 89 THR A N 1
ATOM 690 C CA . THR A 1 89 ? -8.908 -0.754 -9.049 1.00 94.56 89 THR A CA 1
ATOM 691 C C . THR A 1 89 ? -8.073 -2.016 -9.246 1.00 94.56 89 THR A C 1
ATOM 693 O O . THR A 1 89 ? -8.401 -2.819 -10.112 1.00 94.56 89 THR A O 1
ATOM 696 N N . SER A 1 90 ? -7.023 -2.221 -8.443 1.00 91.81 90 SER A N 1
ATOM 697 C CA . SER A 1 90 ? -6.091 -3.337 -8.628 1.00 91.81 90 SER A CA 1
ATOM 698 C C . SER A 1 90 ? -6.680 -4.703 -8.262 1.00 91.81 90 SER A C 1
ATOM 700 O O . SER A 1 90 ? -6.252 -5.705 -8.824 1.00 91.81 90 SER A O 1
ATOM 702 N N . GLY A 1 91 ? -7.677 -4.756 -7.373 1.00 93.62 91 GLY A N 1
ATOM 703 C CA . GLY A 1 91 ? -8.404 -5.985 -7.046 1.00 93.62 91 GLY A CA 1
ATOM 704 C C . GLY A 1 91 ? -9.383 -5.808 -5.890 1.00 93.62 91 GLY A C 1
ATOM 705 O O . GLY A 1 91 ? -9.820 -4.689 -5.616 1.00 93.62 91 GLY A O 1
ATOM 706 N N . ASP A 1 92 ? -9.756 -6.905 -5.228 1.00 95.69 92 ASP A N 1
ATOM 707 C CA . ASP A 1 92 ? -10.872 -6.900 -4.267 1.00 95.69 92 ASP A CA 1
ATOM 708 C C . ASP A 1 92 ? -10.450 -6.933 -2.802 1.00 95.69 92 ASP A C 1
ATOM 710 O O . ASP A 1 92 ? -11.229 -6.569 -1.934 1.00 95.69 92 ASP A O 1
ATOM 714 N N . ARG A 1 93 ? -9.218 -7.336 -2.501 1.00 97.06 93 ARG A N 1
ATOM 715 C CA . ARG A 1 93 ? -8.684 -7.413 -1.135 1.00 97.06 93 ARG A CA 1
ATOM 716 C C . ARG A 1 93 ? -7.606 -6.359 -0.972 1.00 97.06 93 ARG A C 1
ATOM 718 O O . ARG A 1 93 ? -6.465 -6.588 -1.361 1.00 97.06 93 ARG A O 1
ATOM 725 N N . ILE A 1 94 ? -7.977 -5.195 -0.455 1.00 97.81 94 ILE A N 1
ATOM 726 C CA . ILE A 1 94 ? -7.128 -4.000 -0.481 1.00 97.81 94 ILE A CA 1
ATOM 727 C C . ILE A 1 94 ? -6.764 -3.587 0.941 1.00 97.81 94 ILE A C 1
ATOM 729 O O . ILE A 1 94 ? -7.637 -3.448 1.788 1.00 97.81 94 ILE A O 1
ATOM 733 N N . VAL A 1 95 ? -5.486 -3.340 1.211 1.00 97.75 95 VAL A N 1
ATOM 734 C CA . VAL A 1 95 ? -5.038 -2.779 2.492 1.00 97.75 95 VAL A CA 1
ATOM 735 C C . VAL A 1 95 ? -5.105 -1.257 2.442 1.00 97.75 95 VAL A C 1
ATOM 737 O O . VAL A 1 95 ? -4.539 -0.638 1.543 1.00 97.75 95 VAL A O 1
ATOM 740 N N . ILE A 1 96 ? -5.747 -0.645 3.434 1.00 97.19 96 ILE A N 1
ATOM 741 C CA . ILE A 1 96 ? -5.836 0.811 3.578 1.00 97.19 96 ILE A CA 1
ATOM 742 C C . ILE A 1 96 ? -5.091 1.206 4.857 1.00 97.19 96 ILE A C 1
ATOM 744 O O . ILE A 1 96 ? -5.556 0.879 5.949 1.00 97.19 96 ILE A O 1
ATOM 748 N N . PRO A 1 97 ? -3.929 1.879 4.768 1.00 94.44 97 PRO A N 1
ATOM 749 C CA . PRO A 1 97 ? -3.248 2.379 5.952 1.00 94.44 97 PRO A CA 1
ATOM 750 C C . PRO A 1 97 ? -4.062 3.523 6.561 1.00 94.44 97 PRO A C 1
ATOM 752 O O . PRO A 1 97 ? -4.307 4.535 5.904 1.00 94.44 97 PRO A O 1
ATOM 755 N N . VAL A 1 98 ? -4.453 3.357 7.819 1.00 94.44 98 VAL A N 1
ATOM 756 C CA . VAL A 1 98 ? -5.211 4.329 8.608 1.00 94.44 98 VAL A CA 1
ATOM 757 C C . VAL A 1 98 ? -4.433 4.712 9.865 1.00 94.44 98 VAL A C 1
ATOM 759 O O . VAL A 1 98 ? -3.378 4.144 10.178 1.00 94.44 98 VAL A O 1
ATOM 762 N N . ASN A 1 99 ? -4.949 5.698 10.593 1.00 92.50 99 ASN A N 1
ATOM 763 C CA . ASN A 1 99 ? -4.424 5.994 11.913 1.00 92.50 99 ASN A CA 1
ATOM 764 C C . ASN A 1 99 ? -4.891 4.984 12.955 1.00 92.50 99 ASN A C 1
ATOM 766 O O . ASN A 1 99 ? -5.893 4.295 12.783 1.00 92.50 99 ASN A O 1
ATOM 770 N N . ASP A 1 100 ? -4.143 4.902 14.044 1.00 92.81 100 ASP A N 1
ATOM 771 C CA . ASP A 1 100 ? -4.404 3.957 15.122 1.00 92.81 100 ASP A CA 1
ATOM 772 C C . ASP A 1 100 ? -5.661 4.260 15.948 1.00 92.81 100 ASP A C 1
ATOM 774 O O . ASP A 1 100 ? -6.022 3.450 16.793 1.00 92.81 100 ASP A O 1
ATOM 778 N N . SER A 1 101 ? -6.355 5.373 15.692 1.00 94.94 101 SER A N 1
ATOM 779 C CA . SER A 1 101 ? -7.679 5.678 16.258 1.00 94.94 101 SER A CA 1
ATOM 780 C C . SER A 1 101 ? -8.833 5.328 15.319 1.00 94.94 101 SER A C 1
ATOM 782 O O . SER A 1 101 ? -9.991 5.442 15.718 1.00 94.94 101 SER A O 1
ATOM 784 N N . PHE A 1 102 ? -8.535 4.925 14.079 1.00 96.38 102 PHE A N 1
ATOM 785 C CA . PHE A 1 102 ? -9.515 4.683 13.025 1.00 96.38 102 PHE A CA 1
ATOM 786 C C . PHE A 1 102 ? -10.503 5.855 12.857 1.00 96.38 102 PHE A C 1
ATOM 788 O O . PHE A 1 102 ? -11.723 5.662 12.831 1.00 96.38 102 PHE A O 1
ATOM 795 N N . ASP A 1 103 ? -9.985 7.090 12.802 1.00 95.12 103 ASP A N 1
ATOM 796 C CA . ASP A 1 103 ? -10.817 8.252 12.463 1.00 95.12 103 ASP A CA 1
ATOM 797 C C . ASP A 1 103 ? -11.388 8.119 11.051 1.00 95.12 103 ASP A C 1
ATOM 799 O O . ASP A 1 103 ? -10.775 7.513 10.177 1.00 95.12 103 ASP A O 1
ATOM 803 N N . THR A 1 104 ? -12.541 8.736 10.824 1.00 95.31 104 THR A N 1
ATOM 804 C CA . THR A 1 104 ? -13.258 8.719 9.541 1.00 95.31 104 THR A CA 1
ATOM 805 C C . THR A 1 104 ? -13.486 10.122 8.979 1.00 95.31 104 THR A C 1
ATOM 807 O O . THR A 1 104 ? -13.883 10.266 7.828 1.00 95.31 104 THR A O 1
ATOM 810 N N . LEU A 1 105 ? -13.192 11.173 9.752 1.00 92.75 105 LEU A N 1
ATOM 811 C CA . LEU A 1 105 ? -13.375 12.559 9.334 1.00 92.75 105 LEU A CA 1
ATOM 812 C C . LEU A 1 105 ? -12.254 13.011 8.387 1.00 92.75 105 LEU A C 1
ATOM 814 O O . LEU A 1 105 ? -11.096 13.126 8.790 1.00 92.75 105 LEU A O 1
ATOM 818 N N . VAL A 1 106 ? -12.614 13.308 7.137 1.00 93.69 106 VAL A N 1
ATOM 819 C CA . VAL A 1 106 ? -11.691 13.828 6.119 1.00 93.69 106 VAL A CA 1
ATOM 820 C C . VAL A 1 106 ? -11.781 15.351 6.043 1.00 93.69 106 VAL A C 1
ATOM 822 O O . VAL A 1 106 ? -12.627 15.909 5.348 1.00 93.69 106 VAL A O 1
ATOM 825 N N . ASP A 1 107 ? -10.880 16.028 6.748 1.00 90.56 107 ASP A N 1
ATOM 826 C CA . ASP A 1 107 ? -10.881 17.484 6.944 1.00 90.56 107 ASP A CA 1
ATOM 827 C C . ASP A 1 107 ? -9.547 18.165 6.582 1.00 90.56 107 ASP A C 1
ATOM 829 O O . ASP A 1 107 ? -9.377 19.355 6.830 1.00 90.56 107 ASP A O 1
ATOM 833 N N . ASP A 1 108 ? -8.592 17.424 6.007 1.00 88.25 108 ASP A N 1
ATOM 834 C CA . ASP A 1 108 ? -7.211 17.870 5.760 1.00 88.25 108 ASP A CA 1
ATOM 835 C C . ASP A 1 108 ? -6.408 18.249 7.024 1.00 88.25 108 ASP A C 1
ATOM 837 O O . ASP A 1 108 ? -5.258 18.683 6.916 1.00 88.25 108 ASP A O 1
ATOM 841 N N . VAL A 1 109 ? -6.954 17.993 8.219 1.00 83.25 109 VAL A N 1
ATOM 842 C CA . VAL A 1 109 ? -6.284 18.146 9.519 1.00 83.25 109 VAL A CA 1
ATOM 843 C C . VAL A 1 109 ? -5.921 16.774 10.083 1.00 83.25 109 VAL A C 1
ATOM 845 O O . VAL A 1 109 ? -4.745 16.483 10.297 1.00 83.25 109 VAL A O 1
ATOM 848 N N . LEU A 1 110 ? -6.915 15.910 10.290 1.00 83.62 110 LEU A N 1
ATOM 849 C CA . LEU A 1 110 ? -6.739 14.533 10.754 1.00 83.62 110 LEU A CA 1
ATOM 850 C C . LEU A 1 110 ? -6.454 13.581 9.603 1.00 83.62 110 LEU A C 1
ATOM 852 O O . LEU A 1 110 ? -5.571 12.722 9.694 1.00 83.62 110 LEU A O 1
ATOM 856 N N . ILE A 1 111 ? -7.212 13.730 8.518 1.00 89.38 111 ILE A N 1
ATOM 857 C CA . ILE A 1 111 ? -7.095 12.892 7.330 1.00 89.38 111 ILE A CA 1
ATOM 858 C C . ILE A 1 111 ? -7.070 13.794 6.103 1.00 89.38 111 ILE A C 1
ATOM 860 O O . ILE A 1 111 ? -8.045 14.463 5.769 1.00 89.38 111 ILE A O 1
ATOM 864 N N . ALA A 1 112 ? -5.940 13.771 5.398 1.00 89.62 112 ALA A N 1
ATOM 865 C CA . ALA A 1 112 ? -5.789 14.479 4.135 1.00 89.62 112 ALA A CA 1
ATOM 866 C C . ALA A 1 112 ? -6.624 13.821 3.031 1.00 89.62 112 ALA A C 1
ATOM 868 O O . ALA A 1 112 ? -6.508 12.609 2.812 1.00 89.62 112 ALA A O 1
ATOM 869 N N . LYS A 1 113 ? -7.365 14.619 2.255 1.00 92.62 113 LYS A N 1
ATOM 870 C CA . LYS A 1 113 ? -8.159 14.159 1.094 1.00 92.62 113 LYS A CA 1
ATOM 871 C C . LYS A 1 113 ? -7.305 13.458 0.041 1.00 92.62 113 LYS A C 1
ATOM 873 O O . LYS A 1 113 ? -7.755 12.542 -0.635 1.00 92.62 113 LYS A O 1
ATOM 878 N N . SER A 1 114 ? -6.046 13.875 -0.078 1.00 89.94 114 SER A N 1
ATOM 879 C CA . SER A 1 114 ? -5.067 13.297 -1.006 1.00 89.94 114 SER A CA 1
ATOM 880 C C . SER A 1 114 ? -4.442 11.98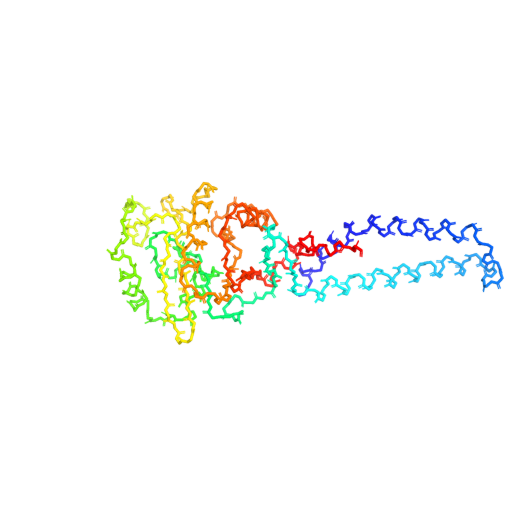1 -0.526 1.00 89.94 114 SER A C 1
ATOM 882 O O . SER A 1 114 ? -3.763 11.313 -1.306 1.00 89.94 114 SER A O 1
ATOM 884 N N . SER A 1 115 ? -4.634 11.601 0.741 1.00 91.31 115 SER A N 1
ATOM 885 C CA . SER A 1 115 ? -4.111 10.346 1.286 1.00 91.31 115 SER A CA 1
ATOM 886 C C . SER A 1 115 ? -4.965 9.152 0.860 1.00 91.31 115 SER A C 1
ATOM 888 O O . SER A 1 115 ? -6.151 9.299 0.587 1.00 91.31 115 SER A O 1
ATOM 890 N N . ILE A 1 116 ? -4.389 7.947 0.874 1.00 93.56 116 ILE A N 1
ATOM 891 C CA . ILE A 1 116 ? -5.134 6.707 0.591 1.00 93.56 116 ILE A CA 1
ATOM 892 C C . ILE A 1 116 ? -6.300 6.532 1.578 1.00 93.56 116 ILE A C 1
ATOM 894 O O . ILE A 1 116 ? -7.376 6.105 1.177 1.00 93.56 116 ILE A O 1
ATOM 898 N N . HIS A 1 117 ? -6.108 6.915 2.845 1.00 94.94 117 HIS A N 1
ATOM 899 C CA . HIS A 1 117 ? -7.161 6.890 3.858 1.00 94.94 117 HIS A CA 1
ATOM 900 C C . HIS A 1 117 ? -8.320 7.831 3.490 1.00 94.94 117 HIS A C 1
ATOM 902 O O . HIS A 1 117 ? -9.466 7.397 3.430 1.00 94.94 117 HIS A O 1
ATOM 908 N N . GLY A 1 118 ? -8.019 9.093 3.167 1.00 95.31 118 GLY A N 1
ATOM 909 C CA . GLY A 1 118 ? -9.032 10.070 2.763 1.00 95.31 118 GLY A CA 1
ATOM 910 C C . GLY A 1 118 ? -9.749 9.670 1.475 1.00 95.31 118 GLY A C 1
ATOM 911 O O . GLY A 1 118 ? -10.973 9.704 1.420 1.00 95.31 118 GLY A O 1
ATOM 912 N N . GLN A 1 119 ? -9.008 9.202 0.467 1.00 95.94 119 GLN A N 1
ATOM 913 C CA . GLN A 1 119 ? -9.583 8.701 -0.785 1.00 95.94 119 GLN A CA 1
ATOM 914 C C . GLN A 1 119 ? -10.490 7.489 -0.566 1.00 95.94 119 GLN A C 1
ATOM 916 O O . GLN A 1 119 ? -11.515 7.382 -1.229 1.00 95.94 119 GLN A O 1
ATOM 921 N N . PHE A 1 120 ? -10.142 6.587 0.356 1.00 97.62 120 PHE A N 1
ATOM 922 C CA . PHE A 1 120 ? -10.998 5.459 0.716 1.00 97.62 120 PHE A CA 1
ATOM 923 C C . PHE A 1 120 ? -12.332 5.942 1.297 1.00 97.62 120 PHE A C 1
ATOM 925 O O . PHE A 1 120 ? -13.386 5.525 0.817 1.00 97.62 120 PHE A O 1
ATOM 932 N N . VAL A 1 121 ? -12.292 6.841 2.284 1.00 97.56 121 VAL A N 1
ATOM 933 C CA . VAL A 1 121 ? -13.515 7.364 2.906 1.00 97.56 121 VAL A CA 1
ATOM 934 C C . VAL A 1 121 ? -14.364 8.093 1.868 1.00 97.56 121 VAL A C 1
ATOM 936 O O . VAL A 1 121 ? -15.525 7.745 1.697 1.00 97.56 121 VAL A O 1
ATOM 939 N N . LEU A 1 122 ? -13.782 9.024 1.109 1.00 97.25 122 LEU A N 1
ATOM 940 C CA . LEU A 1 122 ? -14.516 9.797 0.103 1.00 97.25 122 LEU A CA 1
ATOM 941 C C . LEU A 1 122 ? -15.101 8.909 -1.008 1.00 97.25 122 LEU A C 1
ATOM 943 O O . LEU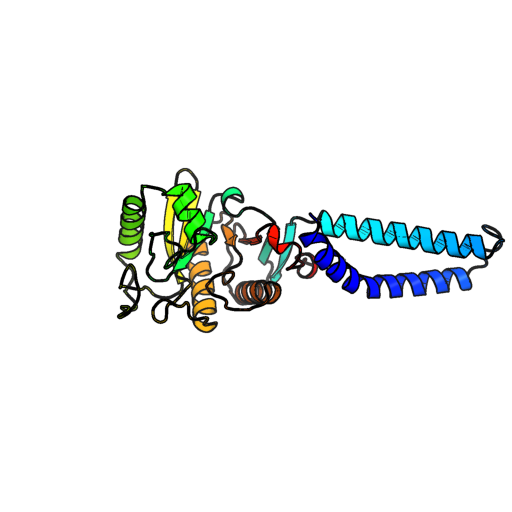 A 1 122 ? -16.218 9.116 -1.457 1.00 97.25 122 LEU A O 1
ATOM 947 N N . LYS A 1 123 ? -14.377 7.879 -1.455 1.00 97.06 123 LYS A N 1
ATOM 948 C CA . LYS A 1 123 ? -14.833 7.038 -2.571 1.00 97.06 123 LYS A CA 1
ATOM 949 C C . LYS A 1 123 ? -15.933 6.049 -2.181 1.00 97.06 123 LYS A C 1
ATOM 951 O O . LYS A 1 123 ? -16.742 5.697 -3.034 1.00 97.06 123 LYS A O 1
ATOM 956 N N . TYR A 1 124 ? -15.943 5.563 -0.938 1.00 97.38 124 TYR A N 1
ATOM 957 C CA . TYR A 1 124 ? -16.832 4.465 -0.527 1.00 97.38 124 TYR A CA 1
ATOM 958 C C . TYR A 1 124 ? -17.834 4.840 0.572 1.00 97.38 124 TYR A C 1
ATOM 960 O O . TYR A 1 124 ? -18.861 4.173 0.696 1.00 97.38 124 TYR A O 1
ATOM 968 N N . PHE A 1 125 ? -17.578 5.898 1.342 1.00 97.50 125 PHE A N 1
ATOM 969 C CA . PHE A 1 125 ? -18.342 6.275 2.537 1.00 97.50 125 PHE A CA 1
ATOM 970 C C . PHE A 1 125 ? -18.623 7.784 2.650 1.00 97.50 125 PHE A C 1
ATOM 972 O O . PHE A 1 125 ? -18.995 8.233 3.730 1.00 97.50 125 PHE A O 1
ATOM 979 N N . GLU A 1 126 ? -18.489 8.566 1.574 1.00 95.56 126 GLU A N 1
ATOM 980 C CA . GLU A 1 126 ? -18.851 9.992 1.581 1.00 95.56 126 GLU A CA 1
ATOM 981 C C . GLU A 1 126 ? -20.324 10.181 1.976 1.00 95.56 126 GLU A C 1
ATOM 983 O O . GLU A 1 126 ? -21.225 9.558 1.404 1.00 95.56 126 GLU A O 1
ATOM 988 N N . GLY A 1 127 ? -20.560 10.984 3.017 1.00 94.00 127 GLY A N 1
ATOM 989 C CA . GLY A 1 127 ? -21.883 11.188 3.616 1.00 94.00 127 GLY A CA 1
ATOM 990 C C . GLY A 1 127 ? -22.405 10.001 4.439 1.00 94.00 127 GLY A C 1
ATOM 991 O O . GLY A 1 127 ? -23.530 10.043 4.941 1.00 94.00 127 GLY A O 1
ATOM 992 N N . ARG A 1 128 ? -21.613 8.930 4.580 1.00 95.94 128 ARG A N 1
ATOM 993 C CA . ARG A 1 128 ? -21.922 7.702 5.337 1.00 95.94 128 ARG A CA 1
ATOM 994 C C . ARG A 1 128 ? -20.818 7.358 6.339 1.00 95.94 128 ARG A C 1
ATOM 996 O O . ARG A 1 128 ? -20.627 6.199 6.703 1.00 95.94 128 ARG A O 1
ATOM 1003 N N . GLU A 1 129 ? -20.115 8.358 6.853 1.00 94.62 129 GLU A N 1
ATOM 1004 C CA . GLU A 1 129 ? -19.000 8.196 7.792 1.00 94.62 129 GLU A CA 1
ATOM 1005 C C . GLU A 1 129 ? -19.456 7.506 9.088 1.00 94.62 129 GLU A C 1
ATOM 1007 O O . GLU A 1 129 ? -18.756 6.648 9.618 1.00 94.62 129 GLU A O 1
ATOM 1012 N N . LYS A 1 130 ? -20.691 7.776 9.538 1.00 95.75 130 LYS A N 1
ATOM 1013 C CA . LYS A 1 130 ? -21.304 7.091 10.693 1.00 95.75 130 LYS A CA 1
ATOM 1014 C C . LYS A 1 130 ? -21.519 5.591 10.465 1.00 95.75 130 LYS A C 1
ATOM 1016 O O . LYS A 1 130 ? -21.521 4.821 11.422 1.00 95.75 130 LYS A O 1
ATOM 1021 N N . GLU A 1 131 ? -21.758 5.169 9.223 1.00 97.38 131 GLU A N 1
ATOM 1022 C CA . GLU A 1 131 ? -21.854 3.747 8.873 1.00 97.38 131 GLU A CA 1
ATOM 1023 C C . GLU A 1 131 ? -20.479 3.091 9.011 1.00 97.38 131 GLU A C 1
ATOM 1025 O O . GLU A 1 131 ? -20.350 2.058 9.670 1.00 97.38 131 GLU A O 1
ATOM 1030 N N . LEU A 1 132 ? -19.448 3.741 8.464 1.00 98.00 132 LEU A N 1
ATOM 1031 C CA . LEU A 1 132 ? -18.062 3.300 8.582 1.00 98.00 132 LEU A CA 1
ATOM 1032 C C . LEU A 1 132 ? -17.619 3.215 10.050 1.00 98.00 132 LEU A C 1
ATOM 1034 O O . LEU A 1 132 ? -17.036 2.206 10.444 1.00 98.00 132 LEU A O 1
ATOM 1038 N N . ASP A 1 133 ? -17.957 4.210 10.872 1.00 97.62 133 ASP A N 1
ATOM 1039 C CA . ASP A 1 133 ? -17.664 4.212 12.309 1.00 97.62 133 ASP A CA 1
ATOM 1040 C C . ASP A 1 133 ? -18.251 2.992 13.020 1.00 97.62 133 ASP A C 1
ATOM 1042 O O . ASP A 1 133 ? -17.533 2.309 13.745 1.00 97.62 133 ASP A O 1
ATOM 1046 N N . ARG A 1 134 ? -19.518 2.650 12.757 1.00 97.81 134 ARG A N 1
ATOM 1047 C CA . ARG A 1 134 ? -20.162 1.468 13.358 1.00 97.81 134 ARG A CA 1
ATOM 1048 C C . ARG A 1 134 ? -19.490 0.162 12.939 1.00 97.81 134 ARG A C 1
ATOM 1050 O O . ARG A 1 134 ? -19.338 -0.743 13.759 1.00 97.81 134 ARG A O 1
ATOM 1057 N N . ILE A 1 135 ? -19.100 0.043 11.666 1.00 98.06 135 ILE A N 1
ATOM 1058 C CA . ILE A 1 135 ? -18.371 -1.135 11.169 1.00 98.06 135 ILE A CA 1
ATOM 1059 C C . ILE A 1 135 ? -17.022 -1.245 11.887 1.00 98.06 135 ILE A C 1
ATOM 1061 O O . ILE A 1 135 ? -16.646 -2.332 12.333 1.00 98.06 135 ILE A O 1
ATOM 1065 N N . ILE A 1 136 ? -16.320 -0.120 12.025 1.00 98.12 136 ILE A N 1
ATOM 1066 C CA . ILE A 1 136 ? -15.025 -0.034 12.697 1.00 98.12 136 ILE A CA 1
ATOM 1067 C C . ILE A 1 136 ? -15.145 -0.416 14.172 1.00 98.12 136 ILE A C 1
ATOM 1069 O O . ILE A 1 136 ? -14.416 -1.291 14.632 1.00 98.12 136 ILE A O 1
ATOM 1073 N N . GLU A 1 137 ? -16.086 0.181 14.900 1.00 97.19 137 GLU A N 1
ATOM 1074 C CA . GLU A 1 137 ? -16.327 -0.092 16.321 1.00 97.19 137 GLU A CA 1
ATOM 1075 C C . GLU A 1 137 ? -16.619 -1.572 16.565 1.00 97.19 137 GLU A C 1
ATOM 1077 O O . GLU A 1 137 ? -16.003 -2.192 17.433 1.00 97.19 137 GLU A O 1
ATOM 1082 N N . LYS A 1 138 ? -17.472 -2.179 15.732 1.00 97.31 138 LYS A N 1
ATOM 1083 C CA . LYS A 1 138 ? -17.752 -3.619 15.792 1.00 97.31 138 LYS A CA 1
ATOM 1084 C C . LYS A 1 138 ? -16.506 -4.466 15.519 1.00 97.31 138 LYS A C 1
ATOM 1086 O O . LYS A 1 138 ? -16.295 -5.484 16.172 1.00 97.31 138 LYS A O 1
ATOM 1091 N N . GLY A 1 139 ? -15.668 -4.061 14.564 1.00 96.31 139 GLY A N 1
ATOM 1092 C CA . GLY A 1 139 ? -14.401 -4.736 14.272 1.00 96.31 139 GLY A CA 1
ATOM 1093 C C . GLY A 1 139 ? -13.375 -4.641 15.407 1.00 96.31 139 GLY A C 1
ATOM 1094 O O . GLY A 1 139 ? -12.511 -5.509 15.526 1.00 96.31 139 GLY A O 1
ATOM 1095 N N . LEU A 1 140 ? -13.489 -3.617 16.253 1.00 97.12 140 LEU A N 1
ATOM 1096 C CA . LEU A 1 140 ? -12.571 -3.326 17.355 1.00 97.12 140 LEU A CA 1
ATOM 1097 C C . LEU A 1 140 ? -13.069 -3.812 18.720 1.00 97.12 140 LEU A C 1
ATOM 1099 O O . LEU A 1 140 ? -12.305 -3.768 19.678 1.00 97.12 140 LEU A O 1
ATOM 1103 N N . GLU A 1 141 ? -14.298 -4.321 18.819 1.00 95.50 141 GLU A N 1
ATOM 1104 C CA . GLU A 1 141 ? -14.944 -4.724 20.080 1.00 95.50 141 GLU A CA 1
ATOM 1105 C C . GLU A 1 141 ? -14.098 -5.703 20.916 1.00 95.50 141 GLU A C 1
ATOM 1107 O O . GLU A 1 141 ? -14.084 -5.644 22.144 1.00 95.50 141 GLU A O 1
ATOM 1112 N N . ARG A 1 142 ? -13.343 -6.589 20.253 1.00 93.69 142 ARG A N 1
ATOM 1113 C CA . ARG A 1 142 ? -12.464 -7.583 20.902 1.00 93.69 142 ARG A CA 1
ATOM 1114 C C . ARG A 1 142 ? -10.993 -7.172 20.945 1.00 93.69 142 ARG A C 1
ATOM 1116 O O . ARG A 1 142 ? -10.150 -7.955 21.381 1.00 93.69 142 ARG A O 1
ATOM 1123 N N . VAL A 1 143 ? -10.660 -5.976 20.470 1.00 96.12 143 VAL A N 1
ATOM 1124 C CA . VAL A 1 143 ? -9.289 -5.466 20.450 1.00 96.12 143 VAL A CA 1
ATOM 1125 C C . VAL A 1 143 ? -9.050 -4.655 21.716 1.00 96.12 143 VAL A C 1
ATOM 1127 O O . VAL A 1 143 ? -9.735 -3.672 21.990 1.00 96.12 143 VAL A O 1
ATOM 1130 N N . LYS A 1 144 ? -8.037 -5.046 22.492 1.00 96.25 144 LYS A N 1
ATOM 1131 C CA . LYS A 1 144 ? -7.624 -4.278 23.667 1.00 96.25 144 LYS A CA 1
ATOM 1132 C C . LYS A 1 144 ? -7.117 -2.902 23.229 1.00 96.25 144 LYS A C 1
ATOM 1134 O O . LYS A 1 144 ? -6.166 -2.810 22.455 1.00 96.25 144 LYS A O 1
ATOM 1139 N N . VAL A 1 145 ? -7.727 -1.849 23.766 1.00 96.56 145 VAL A N 1
ATOM 1140 C CA . VAL A 1 145 ? -7.278 -0.462 23.586 1.00 96.56 145 VAL A CA 1
ATOM 1141 C C . VAL A 1 145 ? -5.836 -0.326 24.088 1.00 96.56 145 VAL A C 1
ATOM 1143 O O . VAL A 1 145 ? -5.513 -0.783 25.187 1.00 96.56 145 VAL A O 1
ATOM 1146 N N . ALA A 1 146 ? -4.968 0.285 23.281 1.00 94.06 146 ALA A N 1
ATOM 1147 C CA . ALA A 1 146 ? -3.563 0.498 23.632 1.00 94.06 146 ALA A CA 1
ATOM 1148 C C . ALA A 1 146 ? -3.378 1.731 24.524 1.00 94.06 146 ALA A C 1
ATOM 1150 O O . ALA A 1 146 ? -2.511 1.735 25.395 1.00 94.06 146 ALA A O 1
ATOM 1151 N N . GLY A 1 147 ? -4.217 2.751 24.345 1.00 93.81 147 GLY A N 1
ATOM 1152 C CA . GLY A 1 147 ? -4.235 3.920 25.209 1.00 93.81 147 GLY A CA 1
ATOM 1153 C C . GLY A 1 147 ? -5.205 4.993 24.737 1.00 93.81 147 GLY A C 1
ATOM 1154 O O . GLY A 1 147 ? -6.129 4.738 23.960 1.00 93.81 147 GLY A O 1
ATOM 1155 N N . ARG A 1 148 ? -4.991 6.211 25.241 1.00 93.69 148 ARG A N 1
ATOM 1156 C CA . ARG A 1 148 ? -5.809 7.382 24.934 1.00 93.69 148 ARG A CA 1
ATOM 1157 C C . ARG A 1 148 ? -4.932 8.591 24.631 1.00 93.69 148 ARG A C 1
ATOM 1159 O O . ARG A 1 148 ? -3.998 8.872 25.377 1.00 93.69 148 ARG A O 1
ATOM 1166 N N . TYR A 1 149 ? -5.250 9.319 23.570 1.00 89.44 149 TYR A N 1
ATOM 1167 C CA . TYR A 1 149 ? -4.679 10.628 23.297 1.00 89.44 149 TYR A CA 1
ATOM 1168 C C . TYR A 1 149 ? -5.308 11.688 24.197 1.00 89.44 149 TYR A C 1
ATOM 1170 O O . TYR A 1 149 ? -6.521 11.709 24.402 1.00 89.44 149 TYR A O 1
ATOM 1178 N N . THR A 1 150 ? -4.474 12.587 24.713 1.00 85.94 150 THR A N 1
ATOM 1179 C CA . THR A 1 150 ? -4.911 13.719 25.539 1.00 85.94 150 THR A CA 1
ATOM 1180 C C . THR A 1 150 ? -5.107 14.998 24.726 1.00 85.94 150 THR A C 1
ATOM 1182 O O . THR A 1 150 ? -5.988 15.777 25.057 1.00 85.94 150 THR A O 1
ATOM 1185 N N . ASN A 1 151 ? -4.340 15.188 23.643 1.00 80.44 151 ASN A N 1
ATOM 1186 C CA . ASN A 1 151 ? -4.276 16.437 22.867 1.00 80.44 151 ASN A CA 1
ATOM 1187 C C . ASN A 1 151 ? -4.298 16.192 21.343 1.00 80.44 151 ASN A C 1
ATOM 1189 O O . ASN A 1 151 ? -3.454 16.714 20.614 1.00 80.44 151 ASN A O 1
ATOM 1193 N N . LYS A 1 152 ? -5.219 15.354 20.862 1.00 84.38 152 LYS A N 1
ATOM 1194 C CA . LYS A 1 152 ? -5.404 15.050 19.434 1.00 84.38 152 LYS A CA 1
ATOM 1195 C C . LYS A 1 152 ? -6.870 15.264 19.068 1.00 84.38 152 LYS A C 1
ATOM 1197 O O . LYS A 1 152 ? -7.749 14.858 19.826 1.00 84.38 152 LYS A O 1
ATOM 1202 N N . ASN A 1 153 ? -7.128 15.869 17.913 1.00 82.38 153 ASN A N 1
ATOM 1203 C CA . ASN A 1 153 ? -8.484 15.952 17.370 1.00 82.38 153 ASN A CA 1
ATOM 1204 C C . ASN A 1 153 ? -9.020 14.544 17.018 1.00 82.38 153 ASN A C 1
ATOM 1206 O O . ASN A 1 153 ? -8.254 13.606 16.799 1.00 82.38 153 ASN A O 1
ATOM 1210 N N . GLY A 1 154 ? -10.342 14.391 16.931 1.00 89.62 154 GLY A N 1
ATOM 1211 C CA . GLY A 1 154 ? -10.975 13.126 16.542 1.00 89.62 154 GLY A CA 1
ATOM 1212 C C . GLY A 1 154 ? -11.132 12.137 17.698 1.00 89.62 154 GLY A C 1
ATOM 1213 O O . GLY A 1 154 ? -11.327 12.523 18.852 1.00 89.62 154 GLY A O 1
ATOM 1214 N N . LYS A 1 155 ? -11.095 10.840 17.388 1.00 93.06 155 LYS A N 1
ATOM 1215 C CA . LYS A 1 155 ? -11.308 9.770 18.366 1.00 93.06 155 LYS A CA 1
ATOM 1216 C C . LYS A 1 155 ? -10.138 9.726 19.358 1.00 93.06 155 LYS A C 1
ATOM 1218 O O . LYS A 1 155 ? -8.979 9.743 18.931 1.00 93.06 155 LYS A O 1
ATOM 1223 N N . PRO A 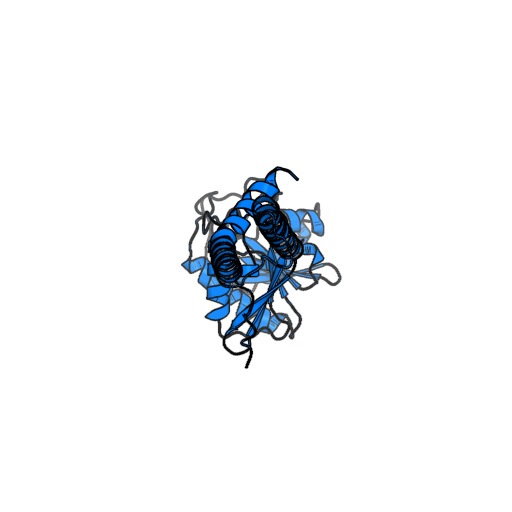1 156 ? -10.418 9.652 20.676 1.00 92.06 156 PRO A N 1
ATOM 1224 C CA . PRO A 1 156 ? -9.375 9.733 21.689 1.00 92.06 156 PRO A CA 1
ATOM 1225 C C . PRO A 1 156 ? -8.707 8.384 21.959 1.00 92.06 156 PRO A C 1
ATOM 1227 O O . PRO A 1 156 ? -7.587 8.363 22.449 1.00 92.06 156 PRO A O 1
ATOM 1230 N N . LEU A 1 157 ? -9.382 7.263 21.701 1.00 95.12 157 LEU A N 1
ATOM 1231 C CA . LEU A 1 157 ? -8.818 5.932 21.919 1.00 95.12 157 LEU A CA 1
ATOM 1232 C C . LEU A 1 157 ? -7.953 5.535 20.728 1.00 95.12 157 LEU A C 1
ATOM 1234 O O . LEU A 1 157 ? -8.330 5.787 19.585 1.00 95.12 157 LEU A O 1
ATOM 1238 N N . TYR A 1 158 ? -6.832 4.876 21.004 1.00 94.44 158 TYR A N 1
ATOM 1239 C CA . TYR A 1 158 ? -6.007 4.274 19.968 1.00 94.44 158 TYR A CA 1
ATOM 1240 C C . TYR A 1 158 ? -5.703 2.811 20.266 1.00 94.44 158 TYR A C 1
ATOM 1242 O O . TYR A 1 158 ? -5.694 2.354 21.416 1.00 94.44 158 TYR A O 1
ATOM 1250 N N . TYR A 1 159 ? -5.457 2.070 19.197 1.00 96.06 159 TYR A N 1
ATOM 1251 C CA . TYR A 1 159 ? -5.311 0.624 19.194 1.00 96.06 159 TYR A CA 1
ATOM 1252 C C . TYR A 1 159 ? -3.870 0.225 18.862 1.00 96.06 159 TYR A C 1
ATOM 1254 O O . TYR A 1 159 ? -3.114 1.027 18.309 1.00 96.06 159 TYR A O 1
ATOM 1262 N N . PRO A 1 160 ? -3.451 -1.004 19.209 1.00 95.25 160 PRO A N 1
ATOM 1263 C CA . PRO A 1 160 ? -2.096 -1.460 18.939 1.00 95.25 160 PRO A CA 1
ATOM 1264 C C . PRO A 1 160 ? -1.721 -1.333 17.450 1.00 95.25 160 PRO A C 1
ATOM 1266 O O . PRO A 1 160 ? -2.552 -1.634 16.584 1.00 95.25 160 PRO A O 1
ATOM 1269 N N . PRO A 1 161 ? -0.472 -0.954 17.123 1.00 92.12 161 PRO A N 1
ATOM 1270 C CA . PRO A 1 161 ? 0.010 -0.957 15.747 1.00 92.12 161 PRO A CA 1
ATOM 1271 C C . PRO A 1 161 ? -0.175 -2.318 15.080 1.00 92.12 161 PRO A C 1
ATOM 1273 O O . PRO A 1 161 ? 0.119 -3.355 15.675 1.00 92.12 161 PRO A O 1
ATOM 1276 N N . GLY A 1 162 ? -0.646 -2.318 13.835 1.00 94.25 162 GLY A N 1
ATOM 1277 C CA . GLY A 1 162 ? -0.953 -3.555 13.121 1.00 94.25 162 GLY A CA 1
ATOM 1278 C C . GLY A 1 162 ? -2.343 -4.118 13.384 1.00 94.25 162 GLY A C 1
ATOM 1279 O O . GLY A 1 162 ? -2.672 -5.152 12.814 1.00 94.25 162 GLY A O 1
ATOM 1280 N N . THR A 1 163 ? -3.171 -3.462 14.204 1.00 97.50 163 THR A N 1
ATOM 1281 C CA . THR A 1 163 ? -4.599 -3.799 14.296 1.00 97.50 163 THR A CA 1
ATOM 1282 C C . THR A 1 163 ? -5.233 -3.674 12.912 1.00 97.50 163 THR A C 1
ATOM 1284 O O . THR A 1 163 ? -5.058 -2.654 12.242 1.00 97.50 163 THR A O 1
ATOM 1287 N N . VAL A 1 164 ? -5.963 -4.709 12.487 1.00 97.88 164 VAL A N 1
ATOM 1288 C CA . VAL A 1 164 ? -6.640 -4.747 11.187 1.00 97.88 164 VAL A CA 1
ATOM 1289 C C . VAL A 1 164 ? -8.144 -4.875 11.375 1.00 97.88 164 VAL A C 1
ATOM 1291 O O . VAL A 1 164 ? -8.609 -5.806 12.033 1.00 97.88 164 VAL A O 1
ATOM 1294 N N . VAL A 1 165 ? -8.899 -3.981 10.737 1.00 98.12 165 VAL A N 1
ATOM 1295 C CA . VAL A 1 165 ? -10.364 -4.041 10.682 1.00 98.12 165 VAL A CA 1
ATOM 1296 C C . VAL A 1 165 ? -10.822 -4.272 9.239 1.00 98.12 165 VAL A C 1
ATOM 1298 O O . VAL A 1 165 ? -10.528 -3.446 8.373 1.00 98.12 165 VAL A O 1
ATOM 1301 N N . PRO A 1 166 ? -11.530 -5.377 8.941 1.00 97.44 166 PRO A N 1
ATOM 1302 C CA . PRO A 1 166 ? -12.064 -5.628 7.611 1.00 97.44 166 PRO A CA 1
ATOM 1303 C C . PRO A 1 166 ? -13.381 -4.866 7.398 1.00 97.44 166 PRO A C 1
ATOM 1305 O O . PRO A 1 166 ? -14.317 -4.984 8.186 1.00 97.44 166 PRO A O 1
ATOM 1308 N N . VAL A 1 167 ? -13.479 -4.141 6.289 1.00 98.12 167 VAL A N 1
ATOM 1309 C CA . VAL A 1 167 ? -14.670 -3.404 5.850 1.00 98.12 167 VAL A CA 1
ATOM 1310 C C . VAL A 1 167 ? -15.068 -3.913 4.470 1.00 98.12 167 VAL A C 1
ATOM 1312 O O . VAL A 1 167 ? -14.269 -3.865 3.537 1.00 98.12 167 VAL A O 1
ATOM 1315 N N . ARG A 1 168 ? -16.292 -4.420 4.324 1.00 97.12 168 ARG A N 1
ATOM 1316 C CA . ARG A 1 168 ? -16.796 -4.944 3.045 1.00 97.12 168 ARG A CA 1
ATOM 1317 C C . ARG A 1 168 ? -17.675 -3.915 2.348 1.00 97.12 168 ARG A C 1
ATOM 1319 O O . ARG A 1 168 ? -18.569 -3.361 2.977 1.00 97.12 168 ARG A O 1
ATOM 1326 N N . VAL A 1 169 ? -17.434 -3.697 1.058 1.00 96.31 169 VAL A N 1
ATOM 1327 C CA . VAL A 1 169 ? -18.244 -2.838 0.184 1.00 96.31 169 VAL A CA 1
ATOM 1328 C C . VAL A 1 169 ? -18.414 -3.549 -1.157 1.00 96.31 169 VAL A C 1
ATOM 1330 O O . VAL A 1 169 ? -17.471 -3.640 -1.945 1.00 96.31 169 VAL A O 1
ATOM 1333 N N . GLY A 1 170 ? -19.612 -4.086 -1.402 1.00 94.69 170 GLY A N 1
ATOM 1334 C CA . GLY A 1 170 ? -19.850 -5.003 -2.521 1.00 94.69 170 GLY A CA 1
ATOM 1335 C C . GLY A 1 170 ? -18.912 -6.213 -2.447 1.00 94.69 170 GLY A C 1
ATOM 1336 O O . GLY A 1 170 ? -18.720 -6.787 -1.376 1.00 94.69 170 GLY A O 1
ATOM 1337 N N . GLU A 1 171 ? -18.268 -6.537 -3.567 1.00 93.94 171 GLU A N 1
ATOM 1338 C CA . GLU A 1 171 ? -17.288 -7.630 -3.663 1.00 93.94 171 GLU A CA 1
ATOM 1339 C C . GLU A 1 171 ? -15.924 -7.293 -3.032 1.00 93.94 171 GLU A C 1
ATOM 1341 O O . GLU A 1 171 ? -15.085 -8.173 -2.823 1.00 93.94 171 GLU A O 1
ATOM 1346 N N . LYS A 1 172 ? -15.676 -6.017 -2.702 1.00 96.75 172 LYS A N 1
ATOM 1347 C CA . LYS A 1 172 ? -14.389 -5.573 -2.160 1.00 96.75 172 LYS A CA 1
ATOM 1348 C C . LYS A 1 172 ? -14.354 -5.685 -0.643 1.00 96.75 172 LYS A C 1
ATOM 1350 O O . LYS A 1 172 ? -15.279 -5.291 0.062 1.00 96.75 172 LYS A O 1
ATOM 1355 N N . THR A 1 173 ? -13.235 -6.176 -0.127 1.00 97.75 173 THR A N 1
ATOM 1356 C CA . THR A 1 173 ? -12.865 -6.144 1.286 1.00 97.75 173 THR A CA 1
ATOM 1357 C C . THR A 1 173 ? -11.651 -5.237 1.472 1.00 97.75 173 THR A C 1
ATOM 1359 O O . THR A 1 173 ? -10.558 -5.516 0.975 1.00 97.75 173 THR A O 1
ATOM 1362 N N . PHE A 1 174 ? -11.842 -4.164 2.230 1.00 98.25 174 PHE A N 1
ATOM 1363 C CA . PHE A 1 174 ? -10.797 -3.245 2.654 1.00 98.25 174 PHE A CA 1
ATOM 1364 C C . PHE A 1 174 ? -10.292 -3.639 4.038 1.00 98.25 174 PHE A C 1
ATOM 1366 O O . PHE A 1 174 ? -11.065 -3.737 4.984 1.00 98.25 174 PHE A O 1
ATOM 1373 N N . TYR A 1 175 ? -8.993 -3.860 4.171 1.00 98.00 175 TYR A N 1
ATOM 1374 C CA . TYR A 1 175 ? -8.331 -4.146 5.436 1.00 98.00 175 TYR A CA 1
ATOM 1375 C C . TYR A 1 175 ? -7.737 -2.846 5.971 1.00 98.00 175 TYR A C 1
ATOM 1377 O O . TYR A 1 175 ? -6.658 -2.428 5.540 1.00 98.00 175 TYR A O 1
ATOM 1385 N N . LEU A 1 176 ? -8.458 -2.184 6.876 1.00 98.06 176 LEU A N 1
ATOM 1386 C CA . LEU A 1 176 ? -7.994 -0.958 7.518 1.00 98.06 176 LEU A CA 1
ATOM 1387 C C . LEU A 1 176 ? -6.884 -1.309 8.503 1.00 98.06 176 LEU A C 1
ATOM 1389 O O . LEU A 1 176 ? -7.131 -2.008 9.481 1.00 98.06 176 LEU A O 1
ATOM 1393 N N . LEU A 1 177 ? -5.670 -0.846 8.230 1.00 97.44 177 LEU A N 1
ATOM 1394 C CA . LEU A 1 177 ? -4.474 -1.135 9.011 1.00 97.44 177 LEU A CA 1
ATOM 1395 C C . LEU A 1 177 ? -4.104 0.063 9.883 1.00 97.44 177 LEU A C 1
ATOM 1397 O O . LEU A 1 177 ? -3.704 1.097 9.348 1.00 97.44 177 LEU A O 1
ATOM 1401 N N . ALA A 1 178 ? -4.137 -0.103 11.204 1.00 94.69 178 ALA A N 1
ATOM 1402 C CA . ALA A 1 178 ? -3.579 0.866 12.144 1.00 94.69 178 ALA A CA 1
ATOM 1403 C C . ALA A 1 178 ? -2.058 0.981 11.943 1.00 94.69 178 ALA A C 1
ATOM 1405 O O . ALA A 1 178 ? -1.299 0.104 12.366 1.00 94.69 178 ALA A O 1
ATOM 1406 N N . LEU A 1 179 ? -1.617 2.052 11.276 1.00 90.31 179 LEU A N 1
ATOM 1407 C CA . LEU A 1 179 ? -0.216 2.245 10.888 1.00 90.31 179 LEU A CA 1
ATOM 1408 C C . LEU A 1 179 ? 0.403 3.522 11.459 1.00 90.31 179 LEU A C 1
ATOM 1410 O O . LEU A 1 179 ? 1.601 3.538 11.739 1.00 90.31 179 LEU A O 1
ATOM 1414 N N . THR A 1 180 ? -0.373 4.598 11.600 1.00 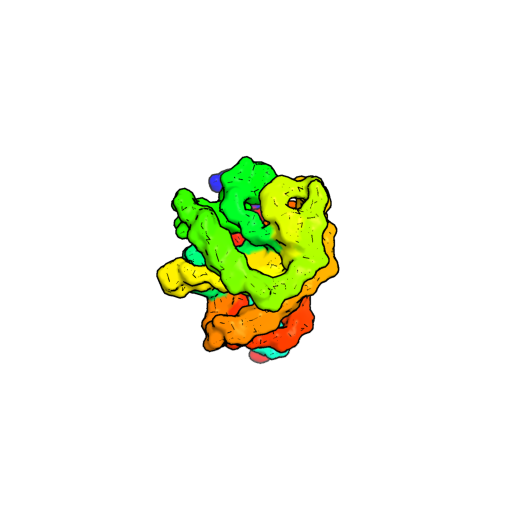84.31 180 THR A N 1
ATOM 1415 C CA . THR A 1 180 ? 0.154 5.893 12.054 1.00 84.31 180 THR A CA 1
ATOM 1416 C C . THR A 1 180 ? -0.232 6.190 13.493 1.00 84.31 180 THR A C 1
ATOM 1418 O O . THR A 1 180 ? -1.420 6.198 13.816 1.00 84.31 180 THR A O 1
ATOM 1421 N N . HIS A 1 181 ? 0.781 6.501 14.301 1.00 82.69 181 HIS A N 1
ATOM 1422 C CA . HIS A 1 181 ? 0.646 7.013 15.661 1.00 82.69 181 HIS A CA 1
ATOM 1423 C C . HIS A 1 181 ? 0.811 8.535 15.665 1.00 82.69 181 HIS A C 1
ATOM 1425 O O . HIS A 1 181 ? 1.628 9.080 14.912 1.00 82.69 181 HIS A O 1
ATOM 1431 N N . PHE A 1 182 ? 0.047 9.222 16.506 1.00 80.12 182 PHE A N 1
ATOM 1432 C CA . PHE A 1 182 ? 0.089 10.672 16.635 1.00 80.12 182 PHE A CA 1
ATOM 1433 C C . PHE A 1 182 ? 0.815 11.108 17.906 1.00 80.12 182 PHE A C 1
ATOM 1435 O O . PHE A 1 182 ? 0.646 10.539 18.976 1.00 80.12 182 PHE A O 1
ATOM 1442 N N . ARG A 1 183 ? 1.552 12.211 17.814 1.00 77.44 183 ARG A N 1
ATOM 1443 C CA . ARG A 1 183 ? 2.006 12.996 18.960 1.00 77.44 183 ARG A CA 1
ATOM 1444 C C . ARG A 1 183 ? 1.359 14.373 18.873 1.00 77.44 183 ARG A C 1
ATOM 1446 O O . ARG A 1 183 ? 1.790 15.234 18.105 1.00 77.44 183 ARG A O 1
ATOM 1453 N N . GLY A 1 184 ? 0.278 14.561 19.626 1.00 77.50 184 GLY A N 1
ATOM 1454 C CA . GLY A 1 184 ? -0.629 15.692 19.424 1.00 77.50 184 GLY A CA 1
ATOM 1455 C C . GLY A 1 184 ? -1.403 15.526 18.113 1.00 77.50 184 GLY A C 1
ATOM 1456 O O . GLY A 1 184 ? -2.014 14.487 17.903 1.00 77.50 184 GLY A O 1
ATOM 1457 N N . ASN A 1 185 ? -1.307 16.499 17.202 1.00 74.44 185 ASN A N 1
ATOM 1458 C CA . ASN A 1 185 ? -1.880 16.417 15.847 1.00 74.44 185 ASN A CA 1
ATOM 1459 C C . ASN A 1 185 ? -0.844 16.059 14.759 1.00 74.44 185 ASN A C 1
ATOM 1461 O O . ASN A 1 185 ? -1.153 16.093 13.570 1.00 74.44 185 ASN A O 1
ATOM 1465 N N . THR A 1 186 ? 0.390 15.718 15.143 1.00 73.88 186 THR A N 1
ATOM 1466 C CA . THR A 1 186 ? 1.471 15.396 14.199 1.00 73.88 186 THR A CA 1
ATOM 1467 C C . THR A 1 186 ? 1.732 13.899 14.181 1.00 73.88 186 THR A C 1
ATOM 1469 O O . THR A 1 186 ? 1.766 13.263 15.230 1.00 73.88 186 THR A O 1
ATOM 1472 N N . VAL A 1 187 ? 1.948 13.324 12.998 1.00 77.06 187 VAL A N 1
ATOM 1473 C CA . VAL A 1 187 ? 2.313 11.907 12.875 1.00 77.06 187 VAL A CA 1
ATOM 1474 C C . VAL A 1 187 ? 3.764 11.697 13.305 1.00 77.06 187 VAL A C 1
ATOM 1476 O O . VAL A 1 187 ? 4.660 12.400 12.834 1.00 77.06 187 VAL A O 1
ATOM 1479 N N . GLU A 1 188 ? 3.999 10.722 14.180 1.00 72.44 188 GLU A N 1
ATOM 1480 C CA . GLU A 1 188 ? 5.337 10.374 14.657 1.00 72.44 188 GLU A CA 1
ATOM 1481 C C . GLU A 1 188 ? 5.909 9.194 13.846 1.00 72.44 188 GLU A C 1
ATOM 1483 O O . GLU A 1 188 ? 5.389 8.076 13.931 1.00 72.44 188 GLU A O 1
ATOM 1488 N N . PRO A 1 189 ? 6.968 9.399 13.036 1.00 75.38 189 PRO A N 1
ATOM 1489 C CA . PRO A 1 189 ? 7.606 8.310 12.309 1.00 75.38 189 PRO A CA 1
ATOM 1490 C C . PRO A 1 189 ? 8.334 7.384 13.286 1.00 75.38 189 PRO A C 1
ATOM 1492 O O . PRO A 1 189 ? 9.260 7.796 13.982 1.00 75.38 189 PRO A O 1
ATOM 1495 N N . ASN A 1 190 ? 7.955 6.106 13.308 1.00 82.81 190 ASN A N 1
ATOM 1496 C CA . ASN A 1 190 ? 8.598 5.110 14.158 1.00 82.81 190 ASN A CA 1
ATOM 1497 C C . ASN A 1 190 ? 8.749 3.775 13.418 1.00 82.81 190 ASN A C 1
ATOM 1499 O O . ASN A 1 190 ? 7.773 3.073 13.147 1.00 82.81 190 ASN A O 1
ATOM 1503 N N . MET A 1 191 ? 9.996 3.407 13.111 1.00 83.44 191 MET A N 1
ATOM 1504 C CA . MET A 1 191 ? 10.297 2.177 12.376 1.00 83.44 191 MET A CA 1
ATOM 1505 C C . MET A 1 191 ? 9.908 0.916 13.148 1.00 83.44 191 MET A C 1
ATOM 1507 O O . MET A 1 191 ? 9.435 -0.030 12.533 1.00 83.44 191 MET A O 1
ATOM 1511 N N . LYS A 1 192 ? 10.037 0.885 14.481 1.00 85.88 192 LYS A N 1
ATOM 1512 C CA . LYS A 1 192 ? 9.633 -0.283 15.282 1.00 85.88 192 LYS A CA 1
ATOM 1513 C C . LYS A 1 192 ? 8.126 -0.520 15.176 1.00 85.88 192 LYS A C 1
ATOM 1515 O O . LYS A 1 192 ? 7.703 -1.644 14.932 1.00 85.88 192 LYS A O 1
ATOM 1520 N N . ILE A 1 193 ? 7.337 0.548 15.301 1.00 85.38 193 ILE A N 1
ATOM 1521 C CA . ILE A 1 193 ? 5.878 0.522 15.108 1.00 85.38 193 ILE A CA 1
ATOM 1522 C C . ILE A 1 193 ? 5.535 0.034 13.697 1.00 85.38 193 ILE A C 1
ATOM 1524 O O . ILE A 1 193 ? 4.678 -0.831 13.544 1.00 85.38 193 ILE A O 1
ATOM 1528 N N . TYR A 1 194 ? 6.245 0.529 12.682 1.00 89.44 194 TYR A N 1
ATOM 1529 C CA . TYR A 1 194 ? 6.073 0.107 11.293 1.00 89.44 194 TYR A CA 1
ATOM 1530 C C . TYR A 1 194 ? 6.367 -1.383 11.073 1.00 89.44 194 TYR A C 1
ATOM 1532 O O . TYR A 1 194 ? 5.531 -2.086 10.509 1.00 89.44 194 TYR A O 1
ATOM 1540 N N . TYR A 1 195 ? 7.511 -1.879 11.558 1.00 90.00 195 TYR A N 1
ATOM 1541 C CA . TYR A 1 195 ? 7.879 -3.297 11.496 1.00 90.00 195 TYR A CA 1
ATOM 1542 C C . TYR A 1 195 ? 6.798 -4.175 12.131 1.00 90.00 195 TYR A C 1
ATOM 1544 O O . TYR A 1 195 ? 6.314 -5.108 11.490 1.00 90.00 195 TYR A O 1
ATOM 1552 N N . THR A 1 196 ? 6.377 -3.843 13.355 1.00 91.31 196 THR A N 1
ATOM 1553 C CA . THR A 1 196 ? 5.305 -4.564 14.050 1.00 91.31 196 THR A CA 1
ATOM 1554 C C . THR A 1 196 ? 4.007 -4.526 13.249 1.00 91.31 196 THR A C 1
ATOM 1556 O O . THR A 1 196 ? 3.395 -5.567 13.037 1.00 91.31 196 THR A O 1
ATOM 1559 N N . ALA A 1 197 ? 3.603 -3.357 12.747 1.00 93.38 197 ALA A N 1
ATOM 1560 C CA . ALA A 1 197 ? 2.348 -3.213 12.022 1.00 93.38 197 ALA A CA 1
ATOM 1561 C C . ALA A 1 197 ? 2.302 -4.055 10.740 1.00 93.38 197 ALA A C 1
ATOM 1563 O O . ALA A 1 197 ? 1.296 -4.709 10.469 1.00 93.38 197 ALA A O 1
ATOM 1564 N N . VAL A 1 198 ? 3.393 -4.075 9.969 1.00 94.06 198 VAL A N 1
ATOM 1565 C CA . VAL A 1 198 ? 3.481 -4.864 8.733 1.00 94.06 198 VAL A CA 1
ATOM 1566 C C . VAL A 1 198 ? 3.522 -6.364 9.036 1.00 94.06 198 VAL A C 1
ATOM 1568 O O . VAL A 1 198 ? 2.854 -7.128 8.347 1.00 94.06 198 VAL A O 1
ATOM 1571 N N . LEU A 1 199 ? 4.246 -6.814 10.065 1.00 92.81 199 LEU A N 1
ATOM 1572 C CA . LEU A 1 199 ? 4.264 -8.236 10.437 1.00 92.81 199 LEU A CA 1
ATOM 1573 C C . LEU A 1 199 ? 2.882 -8.723 10.895 1.00 92.81 199 LEU A C 1
ATOM 1575 O O . LEU A 1 199 ? 2.384 -9.718 10.366 1.00 92.81 199 LEU A O 1
ATOM 1579 N N . THR A 1 200 ? 2.223 -7.979 11.786 1.00 94.00 200 THR A N 1
ATOM 1580 C CA . THR A 1 200 ? 0.866 -8.300 12.258 1.00 94.00 200 THR A CA 1
ATOM 1581 C C . THR A 1 200 ? -0.146 -8.291 11.111 1.00 94.00 200 THR A C 1
ATOM 1583 O O . THR A 1 200 ? -1.007 -9.170 11.037 1.00 94.00 200 THR A O 1
ATOM 1586 N N . LEU A 1 201 ? -0.019 -7.352 10.162 1.00 95.62 201 LEU A N 1
ATOM 1587 C CA . LEU A 1 201 ? -0.825 -7.337 8.939 1.00 95.62 201 LEU A CA 1
ATOM 1588 C C . LEU A 1 201 ? -0.681 -8.650 8.163 1.00 95.62 201 LEU A C 1
ATOM 1590 O O . LEU A 1 201 ? -1.684 -9.231 7.759 1.00 95.62 201 LEU A O 1
ATOM 1594 N N . LEU A 1 202 ? 0.547 -9.119 7.928 1.00 94.06 202 LEU A N 1
ATOM 1595 C CA . LEU A 1 202 ? 0.781 -10.340 7.152 1.00 94.06 202 LEU A CA 1
ATOM 1596 C C . LEU A 1 202 ? 0.167 -11.563 7.834 1.00 94.06 202 LEU A C 1
ATOM 1598 O O . LEU A 1 202 ? -0.481 -12.370 7.167 1.00 94.06 202 LEU A O 1
ATOM 1602 N N . GLU A 1 203 ? 0.323 -11.684 9.152 1.00 92.94 203 GLU A N 1
ATOM 1603 C CA . GLU A 1 203 ? -0.295 -12.757 9.936 1.00 92.94 203 GLU A CA 1
ATOM 1604 C C . GLU A 1 203 ? -1.823 -12.725 9.854 1.00 92.94 203 GLU A C 1
ATOM 1606 O O . GLU A 1 203 ? -2.460 -13.773 9.698 1.00 92.94 203 GLU A O 1
ATOM 1611 N N . TYR A 1 204 ? -2.411 -11.528 9.916 1.00 94.88 204 TYR A N 1
ATOM 1612 C CA . TYR A 1 204 ? -3.847 -11.334 9.759 1.00 94.88 204 TYR A CA 1
ATOM 1613 C C . TYR A 1 204 ? -4.314 -11.744 8.358 1.00 94.88 204 TYR A C 1
ATOM 1615 O O . TYR A 1 204 ? -5.232 -12.555 8.214 1.00 94.88 204 TYR A O 1
ATOM 1623 N N . LEU A 1 205 ? -3.664 -11.226 7.312 1.00 94.19 205 LEU A N 1
ATOM 1624 C CA . LEU A 1 205 ? -4.019 -11.490 5.918 1.00 94.19 205 LEU A CA 1
ATOM 1625 C C . LEU A 1 205 ? -3.893 -12.971 5.564 1.00 94.19 205 LEU A C 1
ATOM 1627 O O . LEU A 1 205 ? -4.745 -13.495 4.848 1.00 94.19 205 LEU A O 1
ATOM 1631 N N . ASN A 1 206 ? -2.889 -13.669 6.094 1.00 91.12 206 ASN A N 1
ATOM 1632 C CA . ASN A 1 206 ? -2.727 -15.104 5.869 1.00 91.12 206 ASN A CA 1
ATOM 1633 C C . ASN A 1 206 ? -3.961 -15.908 6.307 1.00 91.12 206 ASN A C 1
ATOM 1635 O O . ASN A 1 206 ? -4.358 -16.855 5.636 1.00 91.12 206 ASN A O 1
ATOM 1639 N N . LYS A 1 207 ? -4.606 -15.493 7.402 1.00 91.06 207 LYS A N 1
ATOM 1640 C CA . LYS A 1 207 ? -5.834 -16.119 7.909 1.00 91.06 207 LYS A CA 1
ATOM 1641 C C . LYS A 1 207 ? -7.081 -15.608 7.181 1.00 91.06 207 LYS A C 1
ATOM 1643 O O . LYS A 1 207 ? -7.976 -16.385 6.872 1.00 91.06 207 LYS A O 1
ATOM 1648 N N . ALA A 1 208 ? -7.148 -14.306 6.905 1.00 90.56 208 ALA A N 1
ATOM 1649 C CA . ALA A 1 208 ? -8.368 -13.645 6.439 1.00 90.56 208 ALA A CA 1
ATOM 1650 C C . ALA A 1 208 ? -8.637 -13.775 4.932 1.00 90.56 208 ALA A C 1
ATOM 1652 O O . ALA A 1 208 ? -9.766 -13.565 4.487 1.00 90.56 208 ALA A O 1
ATOM 1653 N N . THR A 1 209 ? -7.616 -14.060 4.126 1.00 86.31 209 THR A N 1
ATOM 1654 C CA . THR A 1 209 ? -7.721 -13.982 2.657 1.00 86.31 209 THR A CA 1
ATOM 1655 C C . THR A 1 209 ? -8.089 -15.306 2.004 1.00 86.31 209 THR A C 1
ATOM 1657 O O . THR A 1 209 ? -8.444 -15.303 0.827 1.00 86.31 209 THR A O 1
ATOM 1660 N N . ALA A 1 210 ? -8.030 -16.417 2.751 1.00 84.56 210 ALA A N 1
ATOM 1661 C CA . ALA A 1 210 ? -8.281 -17.774 2.257 1.00 84.56 210 ALA A CA 1
ATOM 1662 C C . ALA A 1 210 ? -7.508 -18.098 0.959 1.00 84.56 210 ALA A C 1
ATOM 1664 O O . ALA A 1 210 ? -8.003 -18.794 0.079 1.00 84.56 210 ALA A O 1
ATOM 1665 N N . GLY A 1 211 ? -6.295 -17.551 0.826 1.00 83.19 211 GLY A N 1
ATOM 1666 C CA . GLY A 1 211 ? -5.428 -17.772 -0.330 1.00 83.19 211 GLY A CA 1
ATOM 1667 C C . GLY A 1 211 ? -5.734 -16.928 -1.567 1.00 83.19 211 GLY A C 1
ATOM 1668 O O . GLY A 1 211 ? -5.163 -17.187 -2.619 1.00 83.19 211 GLY A O 1
ATOM 1669 N N . ALA A 1 212 ? -6.571 -15.900 -1.459 1.00 90.94 212 ALA A N 1
ATOM 1670 C CA . ALA A 1 212 ? -6.739 -14.908 -2.515 1.00 90.94 212 ALA A CA 1
ATOM 1671 C C . ALA A 1 212 ? -5.637 -13.824 -2.489 1.00 90.94 212 ALA A C 1
ATOM 1673 O O . ALA A 1 212 ? -5.073 -13.556 -1.421 1.00 90.94 212 ALA A O 1
ATOM 1674 N N . PRO A 1 213 ? -5.329 -13.184 -3.636 1.00 93.88 213 PRO A N 1
ATOM 1675 C CA . PRO A 1 213 ? -4.334 -12.115 -3.711 1.00 93.88 213 PRO A CA 1
ATOM 1676 C C . PRO A 1 213 ? -4.736 -10.908 -2.867 1.00 93.88 213 PRO A C 1
ATOM 1678 O O . PRO A 1 213 ? -5.923 -10.593 -2.743 1.00 93.88 213 PRO A O 1
ATOM 1681 N N . VAL A 1 214 ? -3.738 -10.208 -2.324 1.00 96.56 214 VAL A N 1
ATOM 1682 C CA . VAL A 1 214 ? -3.932 -8.959 -1.574 1.00 96.56 214 VAL A CA 1
ATOM 1683 C C . VAL A 1 214 ? -3.152 -7.826 -2.213 1.00 96.56 214 VAL A C 1
ATOM 1685 O O . VAL A 1 214 ? -1.983 -7.984 -2.562 1.00 96.56 214 VAL A O 1
ATOM 1688 N N . TYR A 1 215 ? -3.792 -6.666 -2.291 1.00 97.31 215 TYR A N 1
ATOM 1689 C CA . TYR A 1 215 ? -3.254 -5.444 -2.862 1.00 97.31 215 TYR A CA 1
ATOM 1690 C C . TYR A 1 215 ? -2.922 -4.470 -1.741 1.00 97.31 215 TYR A C 1
ATOM 1692 O O . TYR A 1 215 ? -3.792 -4.031 -0.989 1.00 97.31 215 TYR A O 1
ATOM 1700 N N . ILE A 1 216 ? -1.643 -4.154 -1.608 1.00 96.00 216 ILE A N 1
ATOM 1701 C CA . ILE A 1 216 ? -1.106 -3.318 -0.542 1.00 96.00 216 ILE A CA 1
ATOM 1702 C C . ILE A 1 216 ? -0.479 -2.087 -1.196 1.00 96.00 216 ILE A C 1
ATOM 1704 O O . ILE A 1 216 ? 0.288 -2.228 -2.148 1.00 96.00 216 ILE A O 1
ATOM 1708 N N . PRO A 1 217 ? -0.767 -0.864 -0.732 1.00 94.38 217 PRO A N 1
ATOM 1709 C CA . PRO A 1 217 ? -0.028 0.295 -1.197 1.00 94.38 217 PRO A CA 1
ATOM 1710 C C . PRO A 1 217 ? 1.393 0.288 -0.639 1.00 94.38 217 PRO A C 1
ATOM 1712 O O . PRO A 1 217 ? 1.755 -0.517 0.219 1.00 94.38 217 PRO A O 1
ATOM 1715 N N . LEU A 1 218 ? 2.200 1.258 -1.058 1.00 90.06 218 LEU A N 1
ATOM 1716 C CA . LEU A 1 218 ? 3.448 1.538 -0.362 1.00 90.06 218 LEU A CA 1
ATOM 1717 C C . LEU A 1 218 ? 3.158 2.006 1.078 1.00 90.06 218 LEU A C 1
ATOM 1719 O O . LEU A 1 218 ? 2.802 3.164 1.315 1.00 90.06 218 LEU A O 1
ATOM 1723 N N . LEU A 1 219 ? 3.278 1.096 2.046 1.00 86.06 219 LEU A N 1
ATOM 1724 C CA . LEU A 1 219 ? 3.041 1.378 3.462 1.00 86.06 219 LEU A CA 1
ATOM 1725 C C . LEU A 1 219 ? 4.141 2.287 4.008 1.00 86.06 219 LEU A C 1
ATOM 1727 O O . LEU A 1 219 ? 5.322 2.054 3.762 1.00 86.06 219 LEU A O 1
ATOM 1731 N N . GLY A 1 220 ? 3.757 3.305 4.778 1.00 67.00 220 GLY A N 1
ATOM 1732 C CA . GLY A 1 220 ? 4.693 4.314 5.280 1.00 67.00 220 GLY A CA 1
ATOM 1733 C C . GLY A 1 220 ? 4.913 5.486 4.322 1.00 67.00 220 GLY A C 1
ATOM 1734 O O . GLY A 1 220 ? 5.583 6.451 4.688 1.00 67.00 220 GLY A O 1
ATOM 1735 N N . SER A 1 221 ? 4.295 5.443 3.134 1.00 59.44 221 SER A N 1
ATOM 1736 C CA . SER A 1 221 ? 4.267 6.562 2.201 1.00 59.44 221 SER A CA 1
ATOM 1737 C C . SER A 1 221 ? 3.199 7.591 2.600 1.00 59.44 221 SER A C 1
ATOM 1739 O O . SER A 1 221 ? 2.052 7.244 2.861 1.00 59.44 221 SER A O 1
ATOM 1741 N N . GLY A 1 222 ? 3.563 8.878 2.674 1.00 61.66 222 GLY A N 1
ATOM 1742 C CA . GLY A 1 222 ? 2.609 9.964 2.963 1.00 61.66 222 GLY A CA 1
ATOM 1743 C C . GLY A 1 222 ? 2.856 10.626 4.318 1.00 61.66 222 GLY A C 1
ATOM 1744 O O . GLY A 1 222 ? 4.003 10.948 4.621 1.00 61.66 222 GLY A O 1
ATOM 1745 N N . LEU A 1 223 ? 1.801 10.849 5.115 1.00 50.22 223 LEU A N 1
ATOM 1746 C CA . LEU A 1 223 ? 1.873 11.560 6.406 1.00 50.22 223 LEU A CA 1
ATOM 1747 C C . LEU A 1 223 ? 2.769 10.858 7.436 1.00 50.22 223 LEU A C 1
ATOM 1749 O O . LEU A 1 223 ? 3.419 11.536 8.221 1.00 50.22 223 LEU A O 1
ATOM 1753 N N . ALA A 1 224 ? 2.879 9.526 7.366 1.00 54.62 224 ALA A N 1
ATOM 1754 C CA . ALA A 1 224 ? 3.781 8.741 8.208 1.00 54.62 224 ALA A CA 1
ATOM 1755 C C . ALA A 1 224 ? 5.255 9.150 8.067 1.00 54.62 224 ALA A C 1
ATOM 1757 O O . ALA A 1 224 ? 6.012 8.940 9.007 1.00 54.62 224 ALA A O 1
ATOM 1758 N N . ARG A 1 225 ? 5.652 9.711 6.905 1.00 60.50 225 ARG A N 1
ATOM 1759 C CA . ARG A 1 225 ? 7.006 10.203 6.564 1.00 60.50 225 ARG A CA 1
ATOM 1760 C C . ARG A 1 225 ? 8.141 9.361 7.158 1.00 60.50 225 ARG A C 1
ATOM 1762 O O . ARG A 1 225 ? 9.150 9.903 7.603 1.00 60.50 225 ARG A O 1
ATOM 1769 N N . ILE A 1 226 ? 7.976 8.038 7.139 1.00 58.81 226 ILE A N 1
ATOM 1770 C CA . ILE A 1 226 ? 8.927 7.108 7.757 1.00 58.81 226 ILE A CA 1
ATOM 1771 C C . ILE A 1 226 ? 10.300 7.255 7.095 1.00 58.81 226 ILE A C 1
ATOM 1773 O O . ILE A 1 226 ? 11.318 7.215 7.774 1.00 58.81 226 ILE A O 1
ATOM 1777 N N . ASN A 1 227 ? 10.311 7.523 5.785 1.00 57.66 227 ASN A N 1
ATOM 1778 C CA . ASN A 1 227 ? 11.479 7.989 5.051 1.00 57.66 227 ASN A CA 1
ATOM 1779 C C . ASN A 1 227 ? 11.120 9.188 4.167 1.00 57.66 227 ASN A C 1
ATOM 1781 O O . ASN A 1 227 ? 9.972 9.376 3.763 1.00 57.66 227 ASN A O 1
ATOM 1785 N N . ARG A 1 228 ? 12.127 9.995 3.815 1.00 64.56 228 ARG A N 1
ATOM 1786 C CA . ARG A 1 228 ? 11.964 11.081 2.831 1.00 64.56 228 ARG A CA 1
ATOM 1787 C C . ARG A 1 228 ? 11.966 10.566 1.388 1.00 64.56 228 ARG A C 1
ATOM 1789 O O . ARG A 1 228 ? 11.366 11.190 0.514 1.00 64.56 228 ARG A O 1
ATOM 1796 N N . GLU A 1 229 ? 12.606 9.424 1.145 1.00 79.75 229 GLU A N 1
ATOM 1797 C CA . GLU A 1 229 ? 12.798 8.844 -0.185 1.00 79.75 229 GLU A CA 1
ATOM 1798 C C . GLU A 1 229 ? 11.906 7.617 -0.403 1.00 79.75 229 GLU A C 1
ATOM 1800 O O . GLU A 1 229 ? 11.950 6.651 0.359 1.00 79.75 229 GLU A O 1
ATOM 1805 N N . LYS A 1 230 ? 11.112 7.645 -1.481 1.00 81.00 230 LYS A N 1
ATOM 1806 C CA . LYS A 1 230 ? 10.148 6.584 -1.826 1.00 81.00 230 LYS A CA 1
ATOM 1807 C C . LYS A 1 230 ? 10.796 5.239 -2.131 1.00 81.00 230 LYS A C 1
ATOM 1809 O O . LYS A 1 230 ? 10.193 4.203 -1.876 1.00 81.00 230 LYS A O 1
ATOM 1814 N N . GLU A 1 231 ? 12.019 5.252 -2.643 1.00 82.88 231 GLU A N 1
ATOM 1815 C CA . GLU A 1 231 ? 12.767 4.026 -2.913 1.00 82.88 231 GLU A CA 1
ATOM 1816 C C . GLU A 1 231 ? 13.162 3.311 -1.610 1.00 82.88 231 GLU A C 1
ATOM 1818 O O . GLU A 1 231 ? 12.996 2.098 -1.506 1.00 82.88 231 GLU A O 1
ATOM 1823 N N . ASN A 1 232 ? 13.543 4.061 -0.569 1.00 84.06 232 ASN A N 1
ATOM 1824 C CA . ASN A 1 232 ? 13.852 3.495 0.749 1.00 84.06 232 ASN A CA 1
ATOM 1825 C C . ASN A 1 232 ? 12.595 2.976 1.465 1.00 84.06 232 ASN A C 1
ATOM 1827 O O . ASN A 1 232 ? 12.657 1.962 2.153 1.00 84.06 232 ASN A O 1
ATOM 1831 N N . GLU A 1 233 ? 11.436 3.625 1.287 1.00 86.56 233 GLU A N 1
ATOM 1832 C CA . GLU A 1 233 ? 10.149 3.086 1.766 1.00 86.56 233 GLU A CA 1
ATOM 1833 C C . GLU A 1 233 ? 9.854 1.712 1.137 1.00 86.56 233 GLU A C 1
ATOM 1835 O O . GLU A 1 233 ? 9.487 0.777 1.849 1.00 86.56 233 GLU A O 1
ATOM 1840 N N . LEU A 1 234 ? 10.060 1.566 -0.180 1.00 90.50 234 LEU A N 1
ATOM 1841 C CA . LEU A 1 234 ? 9.841 0.290 -0.866 1.00 90.50 234 LEU A CA 1
ATOM 1842 C C . LEU A 1 234 ? 10.848 -0.767 -0.408 1.00 90.50 234 LEU A C 1
ATOM 1844 O O . LEU A 1 234 ? 10.455 -1.899 -0.132 1.00 90.50 234 LEU A O 1
ATOM 1848 N N . ALA A 1 235 ? 12.126 -0.401 -0.301 1.00 89.50 235 ALA A N 1
ATOM 1849 C CA . ALA A 1 235 ? 13.166 -1.299 0.186 1.00 89.50 235 ALA A CA 1
ATOM 1850 C C . ALA A 1 235 ? 12.850 -1.810 1.600 1.00 89.50 235 ALA A C 1
ATOM 1852 O O . ALA A 1 235 ? 12.941 -3.010 1.842 1.00 89.50 235 ALA A O 1
ATOM 1853 N N . ASN A 1 236 ? 12.399 -0.934 2.503 1.00 89.44 236 ASN A N 1
ATOM 1854 C CA . ASN A 1 236 ? 12.009 -1.318 3.860 1.00 89.44 236 ASN A CA 1
ATOM 1855 C C . ASN A 1 236 ? 10.822 -2.285 3.865 1.00 89.44 236 ASN A C 1
ATOM 1857 O O . ASN A 1 236 ? 10.883 -3.310 4.542 1.00 89.44 236 ASN A O 1
ATOM 1861 N N . LEU A 1 237 ? 9.772 -2.004 3.085 1.00 92.12 237 LEU A N 1
ATOM 1862 C CA . LEU A 1 237 ? 8.632 -2.913 2.960 1.00 92.12 237 LEU A CA 1
ATOM 1863 C C . LEU A 1 237 ? 9.078 -4.288 2.444 1.00 92.12 237 LEU A C 1
ATOM 1865 O O . LEU A 1 237 ? 8.745 -5.306 3.045 1.00 92.12 237 LEU A O 1
ATOM 1869 N N . LEU A 1 238 ? 9.876 -4.328 1.373 1.00 92.25 238 LEU A N 1
ATOM 1870 C CA . LEU A 1 238 ? 10.395 -5.576 0.804 1.00 92.25 238 LEU A CA 1
ATOM 1871 C C . LEU A 1 238 ? 11.270 -6.353 1.795 1.00 92.25 238 LEU A C 1
ATOM 1873 O O . LEU A 1 238 ? 11.149 -7.574 1.871 1.00 92.25 238 LEU A O 1
ATOM 1877 N N . SER A 1 239 ? 12.107 -5.671 2.581 1.00 90.38 239 SER A N 1
ATOM 1878 C CA . SER A 1 239 ? 12.907 -6.301 3.637 1.00 90.38 239 SER A CA 1
ATOM 1879 C C . SER A 1 239 ? 12.024 -6.962 4.696 1.00 90.38 239 SER A C 1
ATOM 1881 O O . SER A 1 239 ? 12.281 -8.102 5.073 1.00 90.38 239 SER A O 1
ATOM 1883 N N . ILE A 1 240 ? 10.934 -6.310 5.116 1.00 91.44 240 ILE A N 1
ATOM 1884 C CA . ILE A 1 240 ? 9.972 -6.911 6.055 1.00 91.44 240 ILE A CA 1
ATOM 1885 C C . ILE A 1 240 ? 9.305 -8.142 5.445 1.00 91.44 240 ILE A C 1
ATOM 1887 O O . ILE A 1 240 ? 9.181 -9.167 6.112 1.00 91.44 240 ILE A O 1
ATOM 1891 N N . LEU A 1 241 ? 8.886 -8.063 4.180 1.00 91.88 241 LEU A N 1
ATOM 1892 C CA . LEU A 1 241 ? 8.256 -9.189 3.488 1.00 91.88 241 LEU A CA 1
ATOM 1893 C C . LEU A 1 241 ? 9.204 -10.390 3.347 1.00 91.88 241 LEU A C 1
ATOM 1895 O O . LEU A 1 241 ? 8.766 -11.527 3.521 1.00 91.88 241 LEU A O 1
ATOM 1899 N N . ARG A 1 242 ? 10.493 -10.142 3.083 1.00 90.75 242 ARG A N 1
ATOM 1900 C CA . ARG A 1 242 ? 11.540 -11.176 3.038 1.00 90.75 242 ARG A CA 1
ATOM 1901 C C . ARG A 1 242 ? 11.755 -11.824 4.400 1.00 90.75 242 ARG A C 1
ATOM 1903 O O . ARG A 1 242 ? 11.713 -13.045 4.504 1.00 90.75 242 ARG A O 1
ATOM 1910 N N . MET A 1 243 ? 11.902 -11.011 5.447 1.00 87.62 243 MET A N 1
ATOM 1911 C CA . MET A 1 243 ? 12.114 -11.491 6.818 1.00 87.62 243 MET A CA 1
ATOM 1912 C C . MET A 1 243 ? 10.892 -12.205 7.401 1.00 87.62 243 MET A C 1
ATOM 1914 O O . MET A 1 243 ? 11.037 -13.128 8.205 1.00 87.62 243 MET A O 1
ATOM 1918 N N . SER A 1 244 ? 9.686 -11.785 7.013 1.00 84.38 244 SER A N 1
ATOM 1919 C CA . SER A 1 244 ? 8.455 -12.482 7.372 1.00 84.38 244 SER A CA 1
ATOM 1920 C C . SER A 1 244 ? 8.548 -13.929 6.906 1.00 84.38 244 SER A C 1
ATOM 1922 O O . SER A 1 244 ? 9.008 -14.189 5.802 1.00 84.38 244 SER A O 1
ATOM 1924 N N . ARG A 1 245 ? 8.089 -14.883 7.718 1.00 81.88 245 ARG A N 1
ATOM 1925 C CA . ARG A 1 245 ? 7.935 -16.294 7.310 1.00 81.88 245 ARG A CA 1
ATOM 1926 C C . ARG A 1 245 ? 6.521 -16.605 6.821 1.00 81.88 245 ARG A C 1
ATOM 1928 O O . ARG A 1 245 ? 6.215 -17.740 6.470 1.00 81.88 245 ARG A O 1
ATOM 1935 N N . VAL A 1 246 ? 5.650 -15.599 6.802 1.00 83.25 246 VAL A N 1
ATOM 1936 C CA . VAL A 1 246 ? 4.251 -15.755 6.421 1.00 83.25 246 VAL A CA 1
ATOM 1937 C C . VAL A 1 246 ? 4.149 -15.851 4.900 1.00 83.25 246 VAL A C 1
ATOM 1939 O O . VAL A 1 246 ? 4.680 -15.009 4.170 1.00 83.25 246 VAL A O 1
ATOM 1942 N N . LYS A 1 247 ? 3.469 -16.892 4.413 1.00 81.00 247 LYS A N 1
ATOM 1943 C CA . LYS A 1 247 ? 3.196 -17.100 2.988 1.00 81.00 247 LYS A CA 1
ATOM 1944 C C . LYS A 1 247 ? 1.722 -16.840 2.711 1.00 81.00 247 LYS A C 1
ATOM 1946 O O . LYS A 1 247 ? 0.884 -17.684 2.998 1.00 81.00 247 LYS A O 1
ATOM 1951 N N . ILE A 1 248 ? 1.422 -15.697 2.103 1.00 80.88 248 ILE A N 1
ATOM 1952 C CA . ILE A 1 248 ? 0.085 -15.425 1.571 1.00 80.88 248 ILE A CA 1
ATOM 1953 C C . ILE A 1 248 ? -0.041 -16.184 0.249 1.00 80.88 248 ILE A C 1
ATOM 1955 O O . ILE A 1 248 ? 0.620 -15.834 -0.726 1.00 80.88 248 ILE A O 1
ATOM 1959 N N . VAL A 1 249 ? -0.848 -17.250 0.233 1.00 77.94 249 VAL A N 1
ATOM 1960 C CA . VAL A 1 249 ? -0.938 -18.194 -0.900 1.00 77.94 249 VAL A CA 1
ATOM 1961 C C . VAL A 1 249 ? -1.312 -17.495 -2.209 1.00 77.94 249 VAL A C 1
ATOM 1963 O O . VAL A 1 249 ? -0.705 -17.780 -3.235 1.00 77.94 249 VAL A O 1
ATOM 1966 N N . GLY A 1 250 ? -2.240 -16.537 -2.162 1.00 79.75 250 GLY A N 1
ATOM 1967 C CA . GLY A 1 250 ? -2.668 -15.778 -3.340 1.00 79.75 250 GLY A CA 1
ATOM 1968 C C . GLY A 1 250 ? -1.672 -14.728 -3.822 1.00 79.75 250 GLY A C 1
ATOM 1969 O O . GLY A 1 250 ? -1.903 -14.100 -4.849 1.00 79.75 250 GLY A O 1
ATOM 1970 N N . GLY A 1 251 ? -0.570 -14.531 -3.099 1.00 89.75 251 GLY A N 1
ATOM 1971 C CA . GLY A 1 251 ? 0.447 -13.539 -3.418 1.00 89.75 251 GLY A CA 1
ATOM 1972 C C . GLY A 1 251 ? 0.135 -12.137 -2.894 1.00 89.75 251 GLY A C 1
ATOM 1973 O O . GLY A 1 251 ? -0.994 -11.790 -2.534 1.00 89.75 251 GLY A O 1
ATOM 1974 N N . ILE A 1 252 ? 1.189 -11.323 -2.842 1.00 94.56 252 ILE A N 1
ATOM 1975 C CA . ILE A 1 252 ? 1.140 -9.922 -2.420 1.00 94.56 252 ILE A CA 1
ATOM 1976 C C . ILE A 1 252 ? 1.415 -9.046 -3.635 1.00 94.56 252 ILE A C 1
ATOM 1978 O O . ILE A 1 252 ? 2.464 -9.163 -4.268 1.00 94.56 252 ILE A O 1
ATOM 1982 N N . HIS A 1 253 ? 0.489 -8.142 -3.927 1.00 96.12 253 HIS A N 1
ATOM 1983 C CA . HIS A 1 253 ? 0.626 -7.109 -4.941 1.00 96.12 253 HIS A CA 1
ATOM 1984 C C . HIS A 1 253 ? 0.889 -5.772 -4.256 1.00 96.12 253 HIS A C 1
ATOM 1986 O O . HIS A 1 253 ? 0.016 -5.229 -3.584 1.00 96.12 253 HIS A O 1
ATOM 1992 N N . ILE A 1 254 ? 2.093 -5.232 -4.411 1.00 95.81 254 ILE A N 1
ATOM 1993 C CA . ILE A 1 254 ? 2.429 -3.887 -3.954 1.00 95.81 254 ILE A CA 1
ATOM 1994 C C . ILE A 1 254 ? 2.128 -2.913 -5.089 1.00 95.81 254 ILE A C 1
ATOM 1996 O O . ILE A 1 254 ? 2.810 -2.898 -6.119 1.00 95.81 254 ILE A O 1
ATOM 2000 N N . VAL A 1 255 ? 1.117 -2.079 -4.876 1.00 95.75 255 VAL A N 1
ATOM 2001 C CA . VAL A 1 255 ? 0.644 -1.104 -5.856 1.00 95.75 255 VAL A CA 1
ATOM 2002 C C . VAL A 1 255 ? 1.262 0.258 -5.557 1.00 95.75 255 VAL A C 1
ATOM 2004 O O . VAL A 1 255 ? 1.019 0.877 -4.519 1.00 95.75 255 VAL A O 1
ATOM 2007 N N . LEU A 1 256 ? 2.078 0.739 -6.487 1.00 92.69 256 LEU A N 1
ATOM 2008 C CA . LEU A 1 256 ? 2.687 2.061 -6.455 1.00 92.69 256 LEU A CA 1
ATOM 2009 C C . LEU A 1 256 ? 1.825 3.033 -7.262 1.00 92.69 256 LEU A C 1
ATOM 2011 O O . LEU A 1 256 ? 1.504 2.774 -8.422 1.00 92.69 256 LEU A O 1
ATOM 2015 N N . HIS A 1 257 ? 1.494 4.188 -6.685 1.00 89.62 257 HIS A N 1
ATOM 2016 C CA . HIS A 1 257 ? 0.736 5.207 -7.415 1.00 89.62 257 HIS A CA 1
ATOM 2017 C C . HIS A 1 257 ? 1.480 5.607 -8.709 1.00 89.62 257 HIS A C 1
ATOM 2019 O O . HIS A 1 257 ? 2.714 5.704 -8.680 1.00 89.62 257 HIS A O 1
ATOM 2025 N N . PRO A 1 258 ? 0.799 5.889 -9.839 1.00 85.44 258 PRO A N 1
ATOM 2026 C CA . PRO A 1 258 ? 1.459 6.201 -11.112 1.00 85.44 258 PRO A CA 1
ATOM 2027 C C . PRO A 1 258 ? 2.470 7.357 -11.042 1.00 85.44 258 PRO A C 1
ATOM 2029 O O . PRO A 1 258 ? 3.473 7.351 -11.756 1.00 85.44 258 PRO A O 1
ATOM 2032 N N . ASP A 1 259 ? 2.273 8.308 -10.127 1.00 84.94 259 ASP A N 1
ATOM 2033 C CA . ASP A 1 259 ? 3.211 9.415 -9.880 1.00 84.94 259 ASP A CA 1
ATOM 2034 C C . ASP A 1 259 ? 4.574 8.983 -9.320 1.00 84.94 259 ASP A C 1
ATOM 2036 O O . ASP A 1 259 ? 5.527 9.768 -9.306 1.00 84.94 259 ASP A O 1
ATOM 2040 N N . MET A 1 260 ? 4.692 7.738 -8.858 1.00 83.88 260 MET A N 1
ATOM 2041 C CA . MET A 1 260 ? 5.939 7.158 -8.361 1.00 83.88 260 MET A CA 1
ATOM 2042 C C . MET A 1 260 ? 6.823 6.586 -9.476 1.00 83.88 260 MET A C 1
ATOM 2044 O O . MET A 1 260 ? 7.982 6.280 -9.202 1.00 83.88 260 MET A O 1
ATOM 2048 N N . ARG A 1 261 ? 6.351 6.500 -10.732 1.00 79.94 261 ARG A N 1
ATOM 2049 C CA . ARG A 1 261 ? 7.149 5.998 -11.876 1.00 79.94 261 ARG A CA 1
ATOM 2050 C C . ARG A 1 261 ? 8.460 6.753 -12.099 1.00 79.94 261 ARG A C 1
ATOM 2052 O O . ARG A 1 261 ? 9.430 6.180 -12.568 1.00 79.94 261 ARG A O 1
ATOM 2059 N N . GLY A 1 262 ? 8.499 8.032 -11.731 1.00 74.38 262 GLY A N 1
ATOM 2060 C CA . GLY A 1 262 ? 9.706 8.862 -11.759 1.00 74.38 262 GLY A CA 1
ATOM 2061 C C . GLY A 1 262 ? 10.429 8.966 -10.412 1.00 74.38 262 GLY A C 1
ATOM 2062 O O . GLY A 1 262 ? 11.188 9.899 -10.200 1.00 74.38 262 GLY A O 1
ATOM 2063 N N . LYS A 1 263 ? 10.146 8.110 -9.436 1.00 80.56 263 LYS A N 1
ATOM 2064 C CA . LYS A 1 263 ? 10.764 8.198 -8.098 1.00 80.56 263 LYS A CA 1
ATOM 2065 C C . LYS A 1 263 ? 11.274 6.863 -7.595 1.00 80.56 263 LYS A C 1
ATOM 2067 O O . LYS A 1 263 ? 12.174 6.839 -6.773 1.00 80.56 263 LYS A O 1
ATOM 2072 N N . VAL A 1 264 ? 10.673 5.782 -8.065 1.00 82.12 264 VAL A N 1
ATOM 2073 C CA . VAL A 1 264 ? 11.010 4.416 -7.695 1.00 82.12 264 VAL A CA 1
ATOM 2074 C C . VAL A 1 264 ? 11.201 3.663 -8.992 1.00 82.12 264 VAL A C 1
ATOM 2076 O O . VAL A 1 264 ? 10.294 3.693 -9.817 1.00 82.12 264 VAL A O 1
ATOM 2079 N N . ASN A 1 265 ? 12.336 2.994 -9.174 1.00 82.44 265 ASN A N 1
ATOM 2080 C CA . ASN A 1 265 ? 12.559 2.112 -10.314 1.00 82.44 265 ASN A CA 1
ATOM 2081 C C . ASN A 1 265 ? 12.260 0.660 -9.915 1.00 82.44 265 ASN A C 1
ATOM 2083 O O . ASN A 1 265 ? 13.096 -0.006 -9.306 1.00 82.44 265 ASN A O 1
ATOM 2087 N N . ILE A 1 266 ? 11.0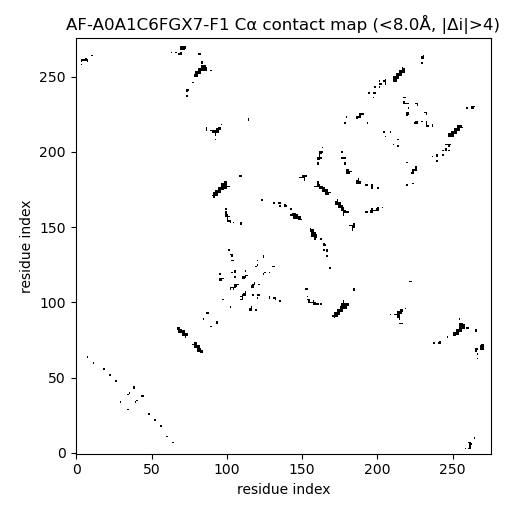76 0.147 -10.270 1.00 84.62 266 ILE A N 1
ATOM 2088 C CA . ILE A 1 266 ? 10.698 -1.232 -9.914 1.00 84.62 266 ILE A CA 1
ATOM 2089 C C . ILE A 1 266 ? 11.584 -2.289 -10.587 1.00 84.62 266 ILE A C 1
ATOM 2091 O O . ILE A 1 266 ? 11.754 -3.371 -10.030 1.00 84.62 266 ILE A O 1
ATOM 2095 N N . LEU A 1 267 ? 12.189 -1.995 -11.747 1.00 81.44 267 LEU A N 1
ATOM 2096 C CA . LEU A 1 267 ? 13.026 -2.957 -12.476 1.00 81.44 267 LEU A CA 1
ATOM 2097 C C . LEU A 1 267 ? 14.265 -3.373 -11.682 1.00 81.44 267 LEU A C 1
ATOM 2099 O O . LEU A 1 267 ? 14.707 -4.508 -11.823 1.00 81.44 267 LEU A O 1
ATOM 2103 N N . ARG A 1 268 ? 14.759 -2.503 -10.794 1.00 82.62 268 ARG A N 1
ATOM 2104 C CA . ARG A 1 268 ? 15.877 -2.797 -9.887 1.00 82.62 268 ARG A CA 1
ATOM 2105 C C . ARG A 1 268 ? 15.610 -4.003 -8.981 1.00 82.62 268 ARG A C 1
ATOM 2107 O O . ARG A 1 268 ? 16.543 -4.681 -8.571 1.00 82.62 268 ARG A O 1
ATOM 2114 N N . TYR A 1 269 ? 14.343 -4.266 -8.668 1.00 84.75 269 TYR A N 1
ATOM 2115 C CA . TYR A 1 269 ? 13.926 -5.344 -7.770 1.00 84.75 269 TYR A CA 1
ATOM 2116 C C . TYR A 1 269 ? 13.472 -6.599 -8.517 1.00 84.75 269 TYR A C 1
ATOM 2118 O O . TYR A 1 269 ? 13.063 -7.574 -7.886 1.00 84.75 269 TYR A O 1
ATOM 2126 N N . ARG A 1 270 ? 13.497 -6.577 -9.854 1.00 83.44 270 ARG A N 1
ATOM 2127 C CA . ARG A 1 270 ? 13.041 -7.693 -10.679 1.00 83.44 270 ARG A CA 1
ATOM 2128 C C . ARG A 1 270 ? 13.815 -8.958 -10.317 1.00 83.44 270 ARG A C 1
ATOM 2130 O O . ARG A 1 270 ? 15.041 -8.953 -10.287 1.00 83.44 270 ARG A O 1
ATOM 2137 N N . LYS A 1 271 ? 13.086 -10.053 -10.100 1.00 79.38 271 LYS A N 1
ATOM 2138 C CA . LYS A 1 271 ? 13.663 -11.389 -9.969 1.00 79.38 271 LYS A CA 1
ATOM 2139 C C . LYS A 1 271 ? 14.483 -11.687 -11.224 1.00 79.38 271 LYS A C 1
ATOM 2141 O O . LYS A 1 271 ? 13.922 -11.817 -12.317 1.00 79.38 271 LYS A O 1
ATOM 2146 N N . ASN A 1 272 ? 15.802 -11.779 -11.071 1.00 66.94 272 ASN A N 1
ATOM 2147 C CA . ASN A 1 272 ? 16.652 -12.316 -12.120 1.00 66.94 272 ASN A CA 1
ATOM 2148 C C . ASN A 1 272 ? 16.306 -13.798 -12.244 1.00 66.94 272 ASN A C 1
ATOM 2150 O O . ASN A 1 272 ? 16.490 -14.566 -11.303 1.00 66.94 272 ASN A O 1
ATOM 2154 N N . LYS A 1 273 ? 15.763 -14.202 -13.396 1.00 46.47 273 LYS A N 1
ATOM 2155 C CA . LYS A 1 273 ? 15.809 -15.611 -13.776 1.00 46.47 273 LYS A CA 1
ATOM 2156 C C . LYS A 1 273 ? 17.288 -15.920 -13.971 1.00 46.47 273 LYS A C 1
ATOM 2158 O O . LYS A 1 273 ? 17.847 -15.535 -14.994 1.00 46.47 273 LYS A O 1
ATOM 2163 N N . SER A 1 274 ? 17.919 -16.530 -12.973 1.00 35.38 274 SER A N 1
ATOM 2164 C CA . SER A 1 274 ? 19.191 -17.213 -13.167 1.00 35.38 274 SER A CA 1
ATOM 2165 C C . SER A 1 274 ? 18.979 -18.177 -14.328 1.00 35.38 274 SER A C 1
ATOM 2167 O O . SER A 1 274 ? 18.134 -19.068 -14.243 1.00 35.38 274 SER A O 1
ATOM 2169 N N . ILE A 1 275 ? 19.645 -17.906 -15.445 1.00 32.91 275 ILE A N 1
ATOM 2170 C CA . ILE A 1 275 ? 19.776 -18.860 -16.537 1.00 32.91 275 ILE A CA 1
ATOM 2171 C C . ILE A 1 275 ? 20.641 -19.974 -15.944 1.00 32.91 275 ILE A C 1
ATOM 2173 O O . ILE A 1 275 ? 21.820 -19.750 -15.676 1.00 32.91 275 ILE A O 1
ATOM 2177 N N . LEU A 1 276 ? 19.995 -21.086 -15.597 1.00 31.67 276 LEU A N 1
ATOM 2178 C CA . LEU A 1 276 ? 20.640 -22.390 -15.477 1.00 31.67 276 LEU A CA 1
ATOM 2179 C C . LEU A 1 276 ? 20.813 -22.950 -16.887 1.00 31.67 276 LEU A C 1
ATOM 2181 O O . LEU A 1 276 ? 19.858 -22.776 -17.684 1.00 31.67 276 LEU A O 1
#

Foldseek 3Di:
DVVQVVLLVVVLVVCVVVLVVVLVVVVVVPVVDPCCVPDVDPVVVVVVSVVVSVVVSVVVSCVLVPDFKFWFDLPPPAIAIEGADDQVPPDAAEEQEAAQLPFLDDDCQQHDCPGSSNVVCCVQPVVNSVVVVVQVCVQCVPFDFPDFADAAPGGGTGGQFQRWRWDDDPSHIYTYGNQFDDDRSATDQDVVSNLVNLLSNLVVLLVPVVLAEYEYELRCPDRSCNDPASQVSVVSSSNSSSVHPRHSNNHYYYYYHNVCSSRHRCVVRHDPPPPD

pLDDT: mean 83.11, std 14.24, range [31.67, 98.25]

Solvent-accessible surface area (backbone atoms only — not comparable to full-atom values): 15354 Å² total; per-residue (Å²): 116,78,86,49,49,63,38,46,52,52,57,49,53,65,49,43,59,58,49,48,52,52,48,51,51,52,51,50,51,57,74,72,42,86,54,56,85,82,48,72,49,71,68,58,50,53,51,52,52,51,49,54,49,52,51,53,51,49,53,51,52,51,53,61,73,65,58,50,64,43,50,26,72,32,57,95,91,38,57,34,36,43,33,57,38,60,63,87,73,74,61,45,36,31,48,37,64,33,42,28,44,66,70,69,67,67,71,64,68,86,22,40,62,89,37,71,44,20,42,50,39,58,74,77,30,64,98,35,46,72,58,53,49,53,54,48,51,63,58,41,71,87,54,72,71,65,48,69,59,89,63,42,80,78,58,42,51,28,41,48,62,18,44,67,34,78,46,76,59,86,89,29,38,36,35,38,26,14,62,40,50,66,60,49,80,41,59,54,60,48,71,68,52,44,53,48,14,54,52,43,39,48,59,48,45,47,68,74,43,78,46,49,51,36,39,31,52,63,69,53,66,65,80,38,49,64,49,96,47,67,47,56,38,50,51,52,50,51,51,51,56,37,70,43,87,72,74,51,75,36,32,42,34,38,29,36,51,65,83,39,66,46,64,38,70,67,74,82,53,41,54,75,78,76,83,124

Sequence (276 aa):
MKKQIKPILRFALGEVYTFLGVFSTLLTIICLIDFSELVPDFAGRIVCVVIVFAVSYGMAVIRVASTKRTVVDLENGREAVLEYGDLFTSGDRIVIPVNDSFDTLVDDVLIAKSSIHGQFVLKYFEGREKELDRIIEKGLERVKVAGRYTNKNGKPLYYPPGTVVPVRVGEKTFYLLALTHFRGNTVEPNMKIYYTAVLTLLEYLNKATAGAPVYIPLLGSGLARINREKENELANLLSILRMSRVKIVGGIHIVLHPDMRGKVNILRYRKNKSIL

Mean predicted aligned error: 9.18 Å

Secondary structure (DSSP, 8-state):
-HHHHHHHHHHHHHHHHHHHHHHHHHHHHHHHTTGGGT--SHHHHHHHHHHHHHHHHHHHHHHHHH--EEEEE-STT-EEEEEES-HHHH-SEEEEEEETT-----SSSSS-TTSHHHHHHHHHHTT-HHHHHHHHHHHHTTSPP-EE-SS-SS--EE--TT-EEEEEETTEEEEEEEEE-EETTEE---HHHHHHHHHHHHHHHHHHSTT--EEEE-TT-STT-S-SSHHHHHHHHHHHHHH-----TT-EEEEE-GGGTTT--GGGG-------

Nearest PDB structures (foldseek):
  8v6q-assembly1_B  TM=8.237E-01  e=2.268E-15  Escherichia coli
  8v6s-assembly1_B  TM=8.673E-01  e=2.526E-13  Pseudomonas corrugata
  8rsl-assembly2_B  TM=6.601E-01  e=9.176E-04  Staphylococcus aureus
  5kiv-assembly1_A  TM=6.501E-01  e=3.619E-03  Staphylococcus aureus
  6y4y-assembly3_C  TM=6.513E-01  e=3.841E-03  Escherichia coli K-12

Radius of gyration: 24.08 Å; Cα contacts (8 Å, |Δi|>4): 413; chains: 1; bounding box: 62×40×73 Å